Protein AF-A0A5J4PLQ2-F1 (afdb_monomer_lite)

Foldseek 3Di:
DWDKDKDKDADQWDDDPPDTAHQWIWIWIDTRQKIKIWIAGPGPQWGKIKIWIDGNVPNFFFIKIKIWTPFHFCVVVVNDVDGFPGGWTKIWIWHGGQQKTWIWMDFFQKTKIKMFRHTPVLQVVLVVVLVVVVVVCVVVVFDQLLVSLVSWTFMKIKIKGACGGPVNRRLVVQQWHFGIWIWIWGHHSVFHTWIKIKTAQITHNPDTFGIWMWIWGTDRFKIKIKTWTADPPPRPPFGKIWMWIWIDGRFKIKIWIWIAGHVRQTAWTKIWIWGQDPVRKIKIAIDDQFTHHRSDTDGDDPPRIDIDD

Sequence (309 aa):
PNAWALLHASITDLRYGQFRFSRIDLYGDLKNTVLTARLTSDNPLLRMTSDATYHLADPYDNVRVNVDMKQMELYKMGIVSHPLKSPVVFTLEAEALRDSVKVSMVAGDVNFRFRARNTIEQLIGKSAEMVNVLRNQIKDKKLDHKEIRRFLPSAGLVVRAGTNNPFNQFLESNNISYKRLTVGFVATPSLGINGRLSIEALKIDTLRLDTLFLVIRQDTACLSIRGGITNNKYNPHLVFKSSITGEIRSNDAELMLDYENEKGEKGVLLGVNVRPSMRNGVRLTFIPEEPVVAFRKFHFNEHNRVSIR

Organism: NCBI:txid433724

pLDDT: mean 93.1, std 6.73, range [51.16, 98.69]

Secondary structure (DSSP, 8-state):
---EEEEEEEES-EEETTEEE-SEEEEEEEETTEEEEEEEEE-SSEEEEEEEEEETTSTTSEEEEEEEEEEE-TTTTTSSSS--SS-EEEEEEEEEETTEEEEEEEETTEEEEEEESS-HHHHHHHHHHHHHHHHHHHHTT---HHHHHHT--SEEEEEEE-SSSHHHHHHHTTTEE-SEEEEEEEEETTTEEEEEEEEEEEEETTEEEEEEEEEEEE-SSEEEEEEEEEE-TT-SS--EEEEEEEEEESS-EEEEEEEE-TT--EEEEEEEEEEE-TTS-EEEEEEEEEEEETTEE----TT-EEEE-

Structure (mmCIF, N/CA/C/O backbone):
data_AF-A0A5J4PLQ2-F1
#
_entry.id   AF-A0A5J4PLQ2-F1
#
loop_
_atom_site.group_PDB
_atom_site.id
_atom_site.type_symbol
_atom_site.label_atom_id
_atom_site.label_alt_id
_atom_site.label_comp_id
_atom_site.label_asym_id
_atom_site.label_entity_id
_atom_site.label_seq_id
_atom_site.pdbx_PDB_ins_code
_atom_site.Cartn_x
_atom_site.Cartn_y
_atom_site.Cartn_z
_atom_site.occupancy
_atom_site.B_iso_or_equiv
_atom_site.auth_seq_id
_atom_site.auth_comp_id
_atom_site.auth_asym_id
_atom_site.auth_atom_id
_atom_site.pdbx_PDB_model_num
ATOM 1 N N . PRO A 1 1 ? 12.060 12.013 -45.411 1.00 51.16 1 PRO A N 1
ATOM 2 C CA . PRO A 1 1 ? 13.357 11.559 -44.852 1.00 51.16 1 PRO A CA 1
ATOM 3 C C . PRO A 1 1 ? 13.145 10.353 -43.926 1.00 51.16 1 PRO A C 1
ATOM 5 O O . PRO A 1 1 ? 12.487 10.492 -42.901 1.00 51.16 1 PRO A O 1
ATOM 8 N N . ASN A 1 2 ? 13.640 9.175 -44.313 1.00 65.19 2 ASN A N 1
ATOM 9 C CA . ASN A 1 2 ? 13.585 7.976 -43.473 1.00 65.19 2 ASN A CA 1
ATOM 10 C C . ASN A 1 2 ? 14.733 8.064 -42.463 1.00 65.19 2 ASN A C 1
ATOM 12 O O . ASN A 1 2 ? 15.871 7.744 -42.802 1.00 65.19 2 ASN A O 1
ATOM 16 N N . ALA A 1 3 ? 14.459 8.577 -41.263 1.00 71.25 3 ALA A N 1
ATOM 17 C CA . ALA A 1 3 ? 15.444 8.586 -40.188 1.00 71.25 3 ALA A CA 1
ATOM 18 C C . ALA A 1 3 ? 15.661 7.148 -39.705 1.00 71.25 3 ALA A C 1
ATOM 20 O O . ALA A 1 3 ? 14.692 6.443 -39.418 1.00 71.25 3 ALA A O 1
ATOM 21 N N . TRP A 1 4 ? 16.915 6.712 -39.648 1.00 85.06 4 TRP A N 1
ATOM 22 C CA . TRP A 1 4 ? 17.282 5.421 -39.087 1.00 85.06 4 TRP A CA 1
ATOM 23 C C . TRP A 1 4 ? 18.543 5.558 -38.233 1.00 85.06 4 TRP A C 1
ATOM 25 O O . TRP A 1 4 ? 19.450 6.309 -38.593 1.00 85.06 4 TRP A O 1
ATOM 35 N N . ALA A 1 5 ? 18.590 4.866 -37.098 1.00 90.56 5 ALA A N 1
ATOM 36 C CA . ALA A 1 5 ? 19.781 4.776 -36.259 1.00 90.56 5 ALA A CA 1
ATOM 37 C C . ALA A 1 5 ? 19.795 3.445 -35.504 1.00 90.56 5 ALA A C 1
ATOM 39 O O . ALA A 1 5 ? 18.762 3.001 -35.013 1.00 90.56 5 ALA A O 1
ATOM 40 N N . LEU A 1 6 ? 20.975 2.837 -35.387 1.00 92.00 6 LEU A N 1
ATOM 41 C CA . LEU A 1 6 ? 21.185 1.584 -34.665 1.00 92.00 6 LEU A CA 1
ATOM 42 C C . LEU A 1 6 ? 22.185 1.807 -33.532 1.00 92.00 6 LEU A C 1
ATOM 44 O O . LEU A 1 6 ? 23.216 2.453 -33.722 1.00 92.00 6 LEU A O 1
ATOM 48 N N . LEU A 1 7 ? 21.888 1.244 -32.368 1.00 92.31 7 LEU A N 1
ATOM 49 C CA . LEU A 1 7 ? 22.753 1.229 -31.198 1.00 92.31 7 LEU A CA 1
ATOM 50 C C . LEU A 1 7 ? 22.967 -0.218 -30.764 1.00 92.31 7 LEU A C 1
ATOM 52 O O . LEU A 1 7 ? 22.012 -0.966 -30.583 1.00 92.31 7 LEU A O 1
ATOM 56 N N . HIS A 1 8 ? 24.221 -0.589 -30.538 1.00 95.00 8 HIS A N 1
ATOM 57 C CA . HIS A 1 8 ? 24.569 -1.820 -29.848 1.00 95.00 8 HIS A CA 1
ATOM 58 C C . HIS A 1 8 ? 25.630 -1.494 -28.800 1.00 95.00 8 HIS A C 1
ATOM 60 O O . HIS A 1 8 ? 26.686 -0.953 -29.124 1.00 95.00 8 HIS A O 1
ATOM 66 N N . ALA A 1 9 ? 25.328 -1.792 -27.542 1.00 93.44 9 ALA A N 1
ATOM 67 C CA . ALA A 1 9 ? 26.249 -1.656 -26.427 1.00 93.44 9 ALA A CA 1
ATOM 68 C C . ALA A 1 9 ? 26.249 -2.947 -25.610 1.00 93.44 9 ALA A C 1
ATOM 70 O O . ALA A 1 9 ? 25.190 -3.495 -25.322 1.00 93.44 9 ALA A O 1
ATOM 71 N N . SER A 1 10 ? 27.428 -3.409 -25.206 1.00 93.56 10 SER A N 1
ATOM 72 C CA . SER A 1 10 ? 27.586 -4.641 -24.434 1.00 93.56 10 SER A CA 1
ATOM 73 C C . SER A 1 10 ? 28.522 -4.416 -23.252 1.00 93.56 10 SER A C 1
ATOM 75 O O . SER A 1 10 ? 29.603 -3.847 -23.416 1.00 93.56 10 SER A O 1
ATOM 77 N N . ILE A 1 11 ? 28.153 -4.917 -22.077 1.00 92.19 11 ILE A N 1
ATOM 78 C CA . ILE A 1 11 ? 29.035 -5.015 -20.914 1.00 92.19 11 ILE A CA 1
ATOM 79 C C . ILE A 1 11 ? 29.569 -6.445 -20.856 1.00 92.19 11 ILE A C 1
ATOM 81 O O . ILE A 1 11 ? 28.866 -7.382 -20.466 1.00 92.19 11 ILE A O 1
ATOM 85 N N . THR A 1 12 ? 30.831 -6.614 -21.242 1.00 89.56 12 THR A N 1
ATOM 86 C CA . THR A 1 12 ? 31.510 -7.918 -21.269 1.00 89.56 12 THR A CA 1
ATOM 87 C C . THR A 1 12 ? 32.187 -8.245 -19.939 1.00 89.56 12 THR A C 1
ATOM 89 O O . THR A 1 12 ? 32.067 -9.373 -19.465 1.00 89.56 12 THR A O 1
ATOM 92 N N . ASP A 1 13 ? 32.836 -7.268 -19.300 1.00 90.94 13 ASP A N 1
ATOM 93 C CA . ASP A 1 13 ? 33.384 -7.389 -17.945 1.00 90.94 13 ASP A CA 1
ATOM 94 C C . ASP A 1 13 ? 33.481 -6.014 -17.267 1.00 90.94 13 ASP A C 1
ATOM 96 O O . ASP A 1 13 ? 34.325 -5.189 -17.611 1.00 90.94 13 ASP A O 1
ATOM 100 N N . LEU A 1 14 ? 32.616 -5.765 -16.289 1.00 90.94 14 LEU A N 1
ATOM 101 C CA . LEU A 1 14 ? 32.620 -4.571 -15.452 1.00 90.94 14 LEU A CA 1
ATOM 102 C C . LEU A 1 14 ? 32.702 -4.994 -13.988 1.00 90.94 14 LEU A C 1
ATOM 104 O O . LEU A 1 14 ? 31.837 -5.709 -13.481 1.00 90.94 14 LEU A O 1
ATOM 108 N N . ARG A 1 15 ? 33.730 -4.517 -13.287 1.00 90.56 15 ARG A N 1
ATOM 109 C CA . ARG A 1 15 ? 33.905 -4.750 -11.851 1.00 90.56 15 ARG A CA 1
ATOM 110 C C . ARG A 1 15 ? 33.530 -3.499 -11.076 1.00 90.56 15 ARG A C 1
ATOM 112 O O . ARG A 1 15 ? 34.048 -2.423 -11.357 1.00 90.56 15 ARG A O 1
ATOM 119 N N . TYR A 1 16 ? 32.659 -3.652 -10.086 1.00 85.44 16 TYR A N 1
ATOM 120 C CA . TYR A 1 16 ? 32.275 -2.577 -9.179 1.00 85.44 16 TYR A CA 1
ATOM 121 C C . TYR A 1 16 ? 32.201 -3.116 -7.750 1.00 85.44 16 TYR A C 1
ATOM 123 O O . TYR A 1 16 ? 31.303 -3.886 -7.403 1.00 85.44 16 TYR A O 1
ATOM 131 N N . GLY A 1 17 ? 33.186 -2.748 -6.928 1.00 88.31 17 GLY A N 1
ATOM 132 C CA . GLY A 1 17 ? 33.380 -3.352 -5.612 1.00 88.31 17 GLY A CA 1
ATOM 133 C C . GLY A 1 17 ? 33.547 -4.870 -5.722 1.00 88.31 17 GLY A C 1
ATOM 134 O O . GLY A 1 17 ? 34.404 -5.358 -6.454 1.00 88.31 17 GLY A O 1
ATOM 135 N N . GLN A 1 18 ? 32.694 -5.612 -5.016 1.00 86.50 18 GLN A N 1
ATOM 136 C CA . GLN A 1 18 ? 32.644 -7.080 -5.050 1.00 86.50 18 GLN A CA 1
ATOM 137 C C . GLN A 1 18 ? 31.831 -7.652 -6.224 1.00 86.50 18 GLN A C 1
ATOM 139 O O . GLN A 1 18 ? 31.817 -8.864 -6.435 1.00 86.50 18 GLN A O 1
ATOM 144 N N . PHE A 1 19 ? 31.131 -6.805 -6.982 1.00 89.25 19 PHE A N 1
ATOM 145 C CA . PHE A 1 19 ? 30.240 -7.245 -8.048 1.00 89.25 19 PHE A CA 1
ATOM 146 C C . PHE A 1 19 ? 30.954 -7.296 -9.392 1.00 89.25 19 PHE A C 1
ATOM 148 O O . PHE A 1 19 ? 31.750 -6.420 -9.739 1.00 89.25 19 PHE A O 1
ATOM 155 N N . ARG A 1 20 ? 30.613 -8.322 -10.173 1.00 89.00 20 ARG A N 1
ATOM 156 C CA . ARG A 1 20 ? 31.061 -8.490 -11.552 1.00 89.00 20 ARG A CA 1
ATOM 157 C C . ARG A 1 20 ? 2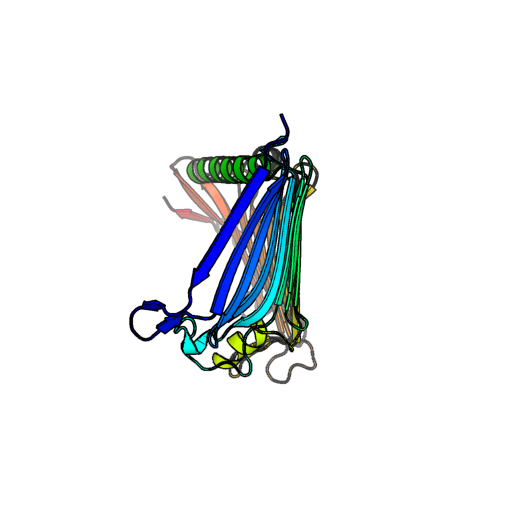9.848 -8.539 -12.473 1.00 89.00 20 ARG A C 1
ATOM 159 O O . ARG A 1 20 ? 29.070 -9.495 -12.450 1.00 89.00 20 ARG A O 1
ATOM 166 N N . PHE A 1 21 ? 29.704 -7.503 -13.283 1.00 89.62 21 PHE A N 1
ATOM 167 C CA . PHE A 1 21 ? 28.676 -7.385 -14.302 1.00 89.62 21 PHE A CA 1
ATOM 168 C C . PHE A 1 21 ? 29.257 -7.797 -15.650 1.00 89.62 21 PHE A C 1
ATOM 170 O O . PHE A 1 21 ? 30.337 -7.371 -16.043 1.00 89.62 21 PHE A O 1
ATOM 177 N N . SER A 1 22 ? 28.552 -8.675 -16.340 1.00 92.81 22 SER A N 1
ATOM 178 C CA . SER A 1 22 ? 28.963 -9.251 -17.617 1.00 92.81 22 SER A CA 1
ATOM 179 C C . SER A 1 22 ? 27.748 -9.852 -18.303 1.00 92.81 22 SER A C 1
ATOM 181 O O . SER A 1 22 ? 26.776 -10.196 -17.618 1.00 92.81 22 SER A O 1
ATOM 183 N N . ARG A 1 23 ? 27.836 -10.022 -19.628 1.00 94.25 23 ARG A N 1
ATOM 184 C CA . ARG A 1 23 ? 26.767 -10.578 -20.477 1.00 94.25 23 ARG A CA 1
ATOM 185 C C . ARG A 1 23 ? 25.487 -9.749 -20.391 1.00 94.25 23 ARG A C 1
ATOM 187 O O . ARG A 1 23 ? 24.407 -10.285 -20.149 1.00 94.25 23 ARG A O 1
ATOM 194 N N . ILE A 1 24 ? 25.653 -8.433 -20.494 1.00 95.81 24 ILE A N 1
ATOM 195 C CA . ILE A 1 24 ? 24.552 -7.477 -20.558 1.00 95.81 24 ILE A CA 1
ATOM 196 C C . ILE A 1 24 ? 24.650 -6.781 -21.904 1.00 95.81 24 ILE A C 1
ATOM 198 O O . ILE A 1 24 ? 25.650 -6.118 -22.164 1.00 95.81 24 ILE A O 1
ATOM 202 N N . ASP A 1 25 ? 23.619 -6.905 -22.723 1.00 96.88 25 ASP A N 1
ATOM 203 C CA . ASP A 1 25 ? 23.581 -6.365 -24.075 1.00 96.88 25 ASP A CA 1
ATOM 204 C C . ASP A 1 25 ? 22.362 -5.462 -24.231 1.00 96.88 25 ASP A C 1
ATOM 206 O O . ASP A 1 25 ? 21.245 -5.818 -23.853 1.00 96.88 25 ASP A O 1
ATOM 210 N N . LEU A 1 26 ? 22.588 -4.279 -24.786 1.00 96.25 26 LEU A N 1
ATOM 211 C CA . LEU A 1 26 ? 21.578 -3.298 -25.135 1.00 96.25 26 LEU A CA 1
ATOM 212 C C . LEU A 1 26 ? 21.596 -3.106 -26.647 1.00 96.25 26 LEU A C 1
ATOM 214 O O . LEU A 1 26 ? 22.586 -2.644 -27.216 1.00 96.25 26 LEU A O 1
ATOM 218 N N . TYR A 1 27 ? 20.469 -3.400 -27.275 1.00 97.00 27 TYR A N 1
ATOM 219 C CA . TYR A 1 27 ? 20.209 -3.128 -28.678 1.00 97.00 27 TYR A CA 1
ATOM 220 C C . TYR A 1 27 ? 19.153 -2.036 -28.778 1.00 97.00 27 TYR A C 1
ATOM 222 O O . TYR A 1 27 ? 18.114 -2.127 -28.134 1.00 97.00 27 TYR A O 1
ATOM 230 N N . GLY A 1 28 ? 19.405 -1.010 -29.580 1.00 96.00 28 GLY A N 1
ATOM 231 C CA . GLY A 1 28 ? 18.452 0.045 -29.892 1.00 96.00 28 GLY A CA 1
ATOM 232 C C . GLY A 1 28 ? 18.297 0.197 -31.398 1.00 96.00 28 GLY A C 1
ATOM 233 O O . GLY A 1 28 ? 19.288 0.174 -32.123 1.00 96.00 28 GLY A O 1
ATOM 234 N N . ASP A 1 29 ? 17.067 0.369 -31.862 1.00 95.12 29 ASP A N 1
ATOM 235 C CA . ASP A 1 29 ? 16.753 0.664 -33.261 1.00 95.12 29 ASP A CA 1
ATOM 236 C C . ASP A 1 29 ? 15.737 1.802 -33.317 1.00 95.12 29 ASP A C 1
ATOM 238 O O . ASP A 1 29 ? 14.649 1.715 -32.744 1.00 95.12 29 ASP A O 1
ATOM 242 N N . LEU A 1 30 ? 16.111 2.882 -33.993 1.00 93.00 30 LEU A N 1
ATOM 243 C CA . LEU A 1 30 ? 15.229 3.978 -34.347 1.00 93.00 30 LEU A CA 1
ATOM 244 C C . LEU A 1 30 ? 14.906 3.851 -35.828 1.00 93.00 30 LEU A C 1
ATOM 246 O O . LEU A 1 30 ? 15.787 4.041 -36.660 1.00 93.00 30 LEU A O 1
ATOM 250 N N . LYS A 1 31 ? 13.634 3.627 -36.159 1.00 91.94 31 LYS A N 1
ATOM 251 C CA . LYS A 1 31 ? 13.138 3.632 -37.536 1.00 91.94 31 LYS A CA 1
ATOM 252 C C . LYS A 1 31 ? 11.985 4.615 -37.669 1.00 91.94 31 LYS A C 1
ATOM 254 O O . LYS A 1 31 ? 10.932 4.459 -37.048 1.00 91.94 31 LYS A O 1
ATOM 259 N N . ASN A 1 32 ? 12.168 5.618 -38.522 1.00 89.25 32 ASN A N 1
ATOM 260 C CA . ASN A 1 32 ? 11.280 6.768 -38.662 1.00 89.25 32 ASN A CA 1
ATOM 261 C C . ASN A 1 32 ? 11.090 7.489 -37.318 1.00 89.25 32 ASN A C 1
ATOM 263 O O . ASN A 1 32 ? 11.965 8.227 -36.882 1.00 89.25 32 ASN A O 1
ATOM 267 N N . THR A 1 33 ? 9.949 7.276 -36.668 1.00 89.38 33 THR A N 1
ATOM 268 C CA . THR A 1 33 ? 9.573 7.905 -35.398 1.00 89.38 33 THR A CA 1
ATOM 269 C C . THR A 1 33 ? 9.412 6.886 -34.277 1.00 89.38 33 THR A C 1
ATOM 271 O O . THR A 1 33 ? 8.938 7.241 -33.204 1.00 89.38 33 THR A O 1
ATOM 274 N N . VAL A 1 34 ? 9.783 5.624 -34.503 1.00 91.62 34 VAL A N 1
ATOM 275 C CA . VAL A 1 34 ? 9.665 4.552 -33.512 1.00 91.62 34 VAL A CA 1
ATOM 276 C C . VAL A 1 34 ? 11.053 4.163 -33.036 1.00 91.62 34 VAL A C 1
ATOM 278 O O . VAL A 1 34 ? 11.862 3.673 -33.819 1.00 91.62 34 VAL A O 1
ATOM 281 N N . LEU A 1 35 ? 11.305 4.383 -31.750 1.00 93.19 35 LEU A N 1
ATOM 282 C CA . LEU A 1 35 ? 12.471 3.889 -31.037 1.00 93.19 35 LEU A CA 1
ATOM 283 C C . LEU A 1 35 ? 12.104 2.571 -30.355 1.00 93.19 35 LEU A C 1
ATOM 285 O O . LEU A 1 35 ? 11.159 2.511 -29.570 1.00 93.19 35 LEU A O 1
ATOM 289 N N . THR A 1 36 ? 12.873 1.528 -30.623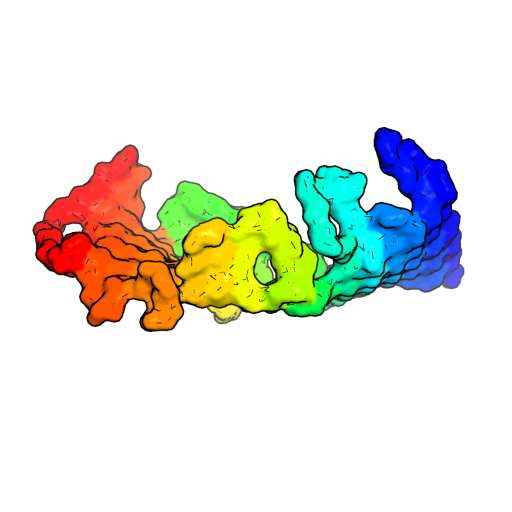 1.00 95.50 36 THR A N 1
ATOM 290 C CA . THR A 1 36 ? 12.817 0.254 -29.909 1.00 95.50 36 THR A CA 1
ATOM 291 C C . THR A 1 36 ? 14.127 0.034 -29.172 1.00 95.50 36 THR A C 1
ATOM 293 O O . THR A 1 36 ? 15.190 0.421 -29.655 1.00 95.50 36 THR A O 1
ATOM 296 N N . ALA A 1 37 ? 14.054 -0.559 -27.986 1.00 96.94 37 ALA A N 1
ATOM 297 C CA . ALA A 1 37 ? 15.223 -0.940 -27.213 1.00 96.94 37 ALA A CA 1
ATOM 298 C C . ALA A 1 37 ? 15.007 -2.319 -26.592 1.00 96.94 37 ALA A C 1
ATOM 300 O O . ALA A 1 37 ? 13.955 -2.583 -26.015 1.00 96.94 37 ALA A O 1
ATOM 301 N N . ARG A 1 38 ? 16.013 -3.182 -26.686 1.00 97.81 38 ARG A N 1
ATOM 302 C CA . ARG A 1 38 ? 16.058 -4.496 -26.055 1.00 97.81 38 ARG A CA 1
ATOM 303 C C . ARG A 1 38 ? 17.285 -4.576 -25.163 1.00 97.81 38 ARG A C 1
ATOM 305 O O . ARG A 1 38 ? 18.405 -4.425 -25.637 1.00 97.81 38 ARG A O 1
ATOM 312 N N . LEU A 1 39 ? 17.063 -4.850 -23.885 1.00 97.62 39 LEU A N 1
ATOM 313 C CA . LEU A 1 39 ? 18.098 -5.121 -22.898 1.00 97.62 39 LEU A CA 1
ATOM 314 C C . LEU A 1 39 ? 18.041 -6.600 -22.516 1.00 97.62 39 LEU A C 1
ATOM 316 O O . LEU A 1 39 ? 17.024 -7.069 -22.005 1.00 97.62 39 LEU A O 1
ATOM 320 N N . THR A 1 40 ? 19.128 -7.330 -22.719 1.00 97.81 40 THR A N 1
ATOM 321 C CA . THR A 1 40 ? 19.270 -8.721 -22.280 1.00 97.81 40 THR A CA 1
ATOM 322 C C . THR A 1 40 ? 20.395 -8.825 -21.271 1.00 97.81 40 THR A C 1
ATOM 324 O O . THR A 1 40 ? 21.472 -8.283 -21.483 1.00 97.81 40 THR A O 1
ATOM 327 N N . SER A 1 41 ? 20.154 -9.530 -20.173 1.00 97.44 41 SER A N 1
ATOM 328 C CA . SER A 1 41 ? 21.176 -9.843 -19.182 1.00 97.44 41 SER A CA 1
ATOM 329 C C . SER A 1 41 ? 21.181 -11.343 -18.932 1.00 97.44 41 SER A C 1
ATOM 331 O O . SER A 1 41 ? 20.166 -11.901 -18.518 1.00 97.44 41 SER A O 1
ATOM 333 N N . ASP A 1 42 ? 22.327 -11.986 -19.135 1.00 95.81 42 ASP A N 1
ATOM 334 C CA . ASP A 1 42 ? 22.634 -13.324 -18.616 1.00 95.81 42 ASP A CA 1
ATOM 335 C C . ASP A 1 42 ? 23.650 -13.223 -17.468 1.00 95.81 42 ASP A C 1
ATOM 337 O O . ASP A 1 42 ? 24.543 -14.051 -17.295 1.00 95.81 42 ASP A O 1
ATOM 341 N N . ASN A 1 43 ? 23.574 -12.171 -16.657 1.00 94.50 43 ASN A N 1
ATOM 342 C CA . ASN A 1 43 ? 24.433 -12.052 -15.490 1.00 94.50 43 ASN A CA 1
ATOM 343 C C . ASN A 1 43 ? 23.990 -13.023 -14.366 1.00 94.50 43 ASN A C 1
ATOM 345 O O . ASN A 1 43 ? 22.791 -13.161 -14.125 1.00 94.50 43 ASN A O 1
ATOM 349 N N . PRO A 1 44 ? 24.915 -13.669 -13.621 1.00 92.00 44 PRO A N 1
ATOM 350 C CA . PRO A 1 44 ? 24.550 -14.567 -12.518 1.00 92.00 44 PRO A CA 1
ATOM 351 C C . PRO A 1 44 ? 23.757 -13.910 -11.381 1.00 92.00 44 PRO A C 1
ATOM 353 O O . PRO A 1 44 ? 23.058 -14.610 -10.653 1.00 92.00 44 PRO A O 1
ATOM 356 N N . LEU A 1 45 ? 23.869 -12.594 -11.190 1.00 93.69 45 LEU A N 1
ATOM 357 C CA . LEU A 1 45 ? 23.073 -11.872 -10.197 1.00 93.69 45 LEU A CA 1
ATOM 358 C C . LEU A 1 45 ? 21.681 -11.544 -10.745 1.00 93.69 45 LEU A C 1
ATOM 360 O O . LEU A 1 45 ? 20.697 -11.611 -10.012 1.00 93.69 45 LEU A O 1
ATOM 364 N N . LEU A 1 46 ? 21.601 -11.198 -12.030 1.00 94.88 46 LEU A N 1
ATOM 365 C CA . LEU A 1 46 ? 20.405 -10.656 -12.658 1.00 94.88 46 LEU A CA 1
ATOM 366 C C . LEU A 1 46 ? 20.260 -11.210 -14.080 1.00 94.88 46 LEU A C 1
ATOM 368 O O . LEU A 1 46 ? 20.930 -10.737 -14.996 1.00 94.88 46 LEU A O 1
ATOM 372 N N . ARG A 1 47 ? 19.367 -12.184 -14.278 1.00 97.94 47 ARG A N 1
ATOM 373 C CA . ARG A 1 47 ? 19.010 -12.711 -15.601 1.00 97.94 47 ARG A CA 1
ATOM 374 C C . ARG A 1 47 ? 17.652 -12.179 -16.028 1.00 97.94 47 ARG A C 1
ATOM 376 O O . ARG A 1 47 ? 16.645 -12.485 -15.387 1.00 97.94 47 ARG A O 1
ATOM 383 N N . MET A 1 48 ? 17.614 -11.429 -17.124 1.00 98.19 48 MET A N 1
ATOM 384 C CA . MET A 1 48 ? 16.377 -10.831 -17.619 1.00 98.19 48 MET A CA 1
ATOM 385 C C . MET A 1 48 ? 16.405 -10.534 -19.113 1.00 98.19 48 MET A C 1
ATOM 387 O O . MET A 1 48 ? 17.469 -10.394 -19.716 1.00 98.19 48 MET A O 1
ATOM 391 N N . THR A 1 49 ? 15.219 -10.315 -19.665 1.00 98.38 49 THR A N 1
ATOM 392 C CA . THR A 1 49 ? 15.031 -9.619 -20.937 1.00 98.38 49 THR A CA 1
ATOM 393 C C . THR A 1 49 ? 14.045 -8.479 -20.734 1.00 98.38 49 THR A C 1
ATOM 395 O O . THR A 1 49 ? 13.025 -8.657 -20.073 1.00 98.38 49 THR A O 1
ATOM 398 N N . SER A 1 50 ? 14.337 -7.309 -21.286 1.00 98.06 50 SER A N 1
ATOM 399 C CA . SER A 1 50 ? 13.417 -6.178 -21.315 1.00 98.06 50 SER A CA 1
ATOM 400 C C . SER A 1 50 ? 13.325 -5.632 -22.723 1.00 98.06 50 SER A C 1
ATOM 402 O O . SER A 1 50 ? 14.345 -5.397 -23.361 1.00 98.06 50 SER A O 1
ATOM 404 N N . ASP A 1 51 ? 12.105 -5.366 -23.160 1.00 98.00 51 ASP A N 1
ATOM 405 C CA . ASP A 1 51 ? 11.785 -4.750 -24.438 1.00 98.00 51 ASP A CA 1
ATOM 406 C C . ASP A 1 51 ? 11.034 -3.446 -24.177 1.00 98.00 51 ASP A C 1
ATOM 408 O O . ASP A 1 51 ? 10.089 -3.415 -23.389 1.00 98.00 51 ASP A O 1
ATOM 412 N N . ALA A 1 52 ? 11.446 -2.368 -24.833 1.00 96.62 52 ALA A N 1
ATOM 413 C CA . ALA A 1 52 ? 10.804 -1.068 -24.760 1.00 96.62 52 ALA A CA 1
ATOM 414 C C . ALA A 1 52 ? 10.523 -0.529 -26.166 1.00 96.62 52 ALA A C 1
ATOM 416 O O . ALA A 1 52 ? 11.308 -0.713 -27.095 1.00 96.62 52 ALA A O 1
ATOM 417 N N . THR A 1 53 ? 9.391 0.144 -26.333 1.00 94.94 53 THR A N 1
ATOM 418 C CA . THR A 1 53 ? 9.019 0.849 -27.563 1.00 94.94 53 THR A CA 1
ATOM 419 C C . THR A 1 53 ? 8.517 2.235 -27.205 1.00 94.94 53 THR A C 1
ATOM 421 O O . THR A 1 53 ? 7.722 2.379 -26.277 1.00 94.94 53 THR A O 1
ATOM 424 N N . TYR A 1 54 ? 8.973 3.240 -27.943 1.00 91.44 54 TYR A N 1
ATOM 425 C CA . TYR A 1 54 ? 8.594 4.633 -27.773 1.00 91.44 54 TYR A CA 1
ATOM 426 C C . TYR A 1 54 ? 8.379 5.302 -29.130 1.00 91.44 54 TYR A C 1
ATOM 428 O O . TYR A 1 54 ? 9.224 5.202 -30.020 1.00 91.44 54 TYR A O 1
ATOM 436 N N . HIS A 1 55 ? 7.254 5.996 -29.297 1.00 88.94 55 HIS A N 1
ATOM 437 C CA . HIS A 1 55 ? 6.959 6.738 -30.522 1.00 88.94 55 HIS A CA 1
ATOM 438 C C . HIS A 1 55 ? 7.278 8.229 -30.345 1.00 88.94 55 HIS A C 1
ATOM 440 O O . HIS A 1 55 ? 6.515 8.972 -29.743 1.00 88.94 55 HIS A O 1
ATOM 446 N N . LEU A 1 56 ? 8.372 8.688 -30.949 1.00 82.88 56 LEU A N 1
ATOM 447 C CA . LEU A 1 56 ? 8.873 10.067 -30.890 1.00 82.88 56 LEU A CA 1
ATOM 448 C C . LEU A 1 56 ? 7.927 11.106 -31.515 1.00 82.88 56 LEU A C 1
ATOM 450 O O . LEU A 1 56 ? 8.020 12.286 -31.195 1.00 82.88 56 LEU A O 1
ATOM 454 N N . ALA A 1 57 ? 7.042 10.685 -32.427 1.00 79.38 57 ALA A N 1
ATOM 455 C CA . ALA A 1 57 ? 6.054 11.574 -33.049 1.00 79.38 57 ALA A CA 1
ATOM 456 C C . ALA A 1 57 ? 4.924 11.984 -32.093 1.00 79.38 57 ALA A C 1
ATOM 458 O O . ALA A 1 57 ? 4.247 12.976 -32.353 1.00 79.38 57 ALA A O 1
ATOM 459 N N . ASP A 1 58 ? 4.722 11.222 -31.018 1.00 72.94 58 ASP A N 1
ATOM 460 C CA . ASP A 1 58 ? 3.764 11.524 -29.960 1.00 72.94 58 ASP A CA 1
ATOM 461 C C . ASP A 1 58 ? 4.520 11.511 -28.622 1.00 72.94 58 ASP A C 1
ATOM 463 O O . ASP A 1 58 ? 4.515 10.504 -27.907 1.00 72.94 58 ASP A O 1
ATOM 467 N N . PRO A 1 59 ? 5.270 12.590 -28.322 1.00 62.25 59 PRO A N 1
ATOM 468 C CA . PRO A 1 59 ? 6.307 12.582 -27.294 1.00 62.25 59 PRO A CA 1
ATOM 469 C C . PRO A 1 59 ? 5.782 12.322 -25.880 1.00 62.25 59 PRO A C 1
ATOM 471 O O . PRO A 1 59 ? 6.581 12.029 -24.990 1.00 62.25 59 PRO A O 1
ATOM 474 N N . TYR A 1 60 ? 4.468 12.384 -25.666 1.00 61.72 60 TYR A N 1
ATOM 475 C CA . TYR A 1 60 ? 3.892 12.255 -24.338 1.00 61.72 60 TYR A CA 1
ATOM 476 C C . TYR A 1 60 ? 3.315 10.873 -24.050 1.00 61.72 60 TYR A C 1
ATOM 478 O O . TYR A 1 60 ? 3.374 10.477 -22.890 1.00 61.72 60 TYR A O 1
ATOM 486 N N . ASP A 1 61 ? 2.842 10.090 -25.034 1.00 66.94 61 ASP A N 1
ATOM 487 C CA . ASP A 1 61 ? 2.058 8.898 -24.683 1.00 66.94 61 ASP A CA 1
ATOM 488 C C . ASP A 1 61 ? 1.910 7.789 -25.747 1.00 66.94 61 ASP A C 1
ATOM 490 O O . ASP A 1 61 ? 0.809 7.447 -26.198 1.00 66.94 61 ASP A O 1
ATOM 494 N N . ASN A 1 62 ? 3.014 7.130 -26.082 1.00 86.25 62 ASN A N 1
ATOM 495 C CA . ASN A 1 62 ? 2.955 5.793 -26.674 1.00 86.25 62 ASN A CA 1
ATOM 496 C C . ASN A 1 62 ? 4.215 5.006 -26.301 1.00 86.25 62 ASN A C 1
ATOM 498 O O . ASN A 1 62 ? 5.114 4.782 -27.117 1.00 86.25 62 ASN A O 1
ATOM 502 N N . VAL A 1 63 ? 4.303 4.678 -25.013 1.00 92.19 63 VAL A N 1
ATOM 503 C CA . VAL A 1 63 ? 5.393 3.895 -24.428 1.00 92.19 63 VAL A CA 1
ATOM 504 C C . VAL A 1 63 ? 4.867 2.512 -24.086 1.00 92.19 63 VAL A C 1
ATOM 506 O O . VAL A 1 63 ? 3.826 2.373 -23.441 1.00 92.19 63 VAL A O 1
ATOM 509 N N . ARG A 1 64 ? 5.624 1.482 -24.452 1.00 95.81 64 ARG A N 1
ATOM 510 C CA . ARG A 1 64 ? 5.423 0.115 -23.966 1.00 95.81 64 ARG A CA 1
ATOM 511 C C . ARG A 1 64 ? 6.726 -0.423 -23.422 1.00 95.81 64 ARG A C 1
ATOM 513 O O . ARG A 1 64 ? 7.758 -0.257 -24.060 1.00 95.81 64 ARG A O 1
ATOM 520 N N . VAL A 1 65 ? 6.664 -1.074 -22.270 1.00 97.56 65 VAL A N 1
ATOM 521 C CA . VAL A 1 65 ? 7.798 -1.744 -21.637 1.00 97.56 65 VAL A CA 1
ATOM 522 C C . VAL A 1 65 ? 7.343 -3.116 -21.170 1.00 97.56 65 VAL A C 1
ATOM 524 O O . VAL A 1 65 ? 6.364 -3.223 -20.439 1.00 97.56 65 VAL A O 1
ATOM 527 N N . ASN A 1 66 ? 8.070 -4.152 -21.564 1.00 98.50 66 ASN A N 1
ATOM 528 C CA . ASN A 1 66 ? 7.886 -5.512 -21.081 1.00 98.50 66 ASN A CA 1
ATOM 529 C C . ASN A 1 66 ? 9.193 -5.982 -20.460 1.00 98.50 66 ASN A C 1
ATOM 531 O O . ASN A 1 66 ? 10.250 -5.824 -21.064 1.00 98.50 66 ASN A O 1
ATOM 535 N N . VAL A 1 67 ? 9.124 -6.569 -19.273 1.00 98.69 67 VAL A N 1
ATOM 536 C CA . VAL A 1 67 ? 10.268 -7.129 -18.557 1.00 98.69 67 VAL A CA 1
ATOM 537 C C . VAL A 1 67 ? 9.937 -8.560 -18.178 1.00 98.69 67 VAL A C 1
ATOM 539 O O . VAL A 1 67 ? 8.904 -8.827 -17.568 1.00 98.69 67 VAL A O 1
ATOM 542 N N . ASP A 1 68 ? 10.842 -9.470 -18.498 1.00 98.56 68 ASP A N 1
ATOM 543 C CA . ASP A 1 68 ? 10.825 -10.857 -18.060 1.00 98.56 68 ASP A CA 1
ATOM 544 C C . ASP A 1 68 ? 12.074 -11.102 -17.210 1.00 98.56 68 ASP A C 1
ATOM 546 O O . ASP A 1 68 ? 13.194 -11.230 -17.713 1.00 98.56 68 ASP A O 1
ATOM 550 N N . MET A 1 69 ? 11.883 -11.090 -15.894 1.00 98.25 69 MET A N 1
ATOM 551 C CA . MET A 1 69 ? 12.923 -11.340 -14.910 1.00 98.25 69 MET A CA 1
ATOM 552 C C . MET A 1 69 ? 12.960 -12.831 -14.602 1.00 98.25 69 MET A C 1
ATOM 554 O O . MET A 1 69 ? 12.079 -13.348 -13.916 1.00 98.25 69 MET A O 1
ATOM 558 N N . LYS A 1 70 ? 14.003 -13.519 -15.069 1.00 97.81 70 LYS A N 1
ATOM 559 C CA . LYS A 1 70 ? 14.207 -14.954 -14.827 1.00 97.81 70 LYS A CA 1
ATOM 560 C C . LYS A 1 70 ? 14.969 -15.245 -13.546 1.00 97.81 70 LYS A C 1
ATOM 562 O O . LYS A 1 70 ? 14.851 -16.347 -13.020 1.00 97.81 70 LYS A O 1
ATOM 567 N N . GLN A 1 71 ? 15.777 -14.299 -13.077 1.00 97.19 71 GLN A N 1
ATOM 568 C CA . GLN A 1 71 ? 16.558 -14.457 -11.859 1.00 97.19 71 GLN A CA 1
ATOM 569 C C . GLN A 1 71 ? 16.998 -13.098 -11.334 1.00 97.19 71 GLN A C 1
ATOM 571 O O . GLN A 1 71 ? 17.674 -12.360 -12.043 1.00 97.19 71 GLN A O 1
ATOM 576 N N . MET A 1 72 ? 16.704 -12.812 -10.072 1.00 96.38 72 MET A N 1
ATOM 577 C CA . MET A 1 72 ? 17.275 -11.682 -9.350 1.00 96.38 72 MET A CA 1
ATOM 578 C C . MET A 1 72 ? 17.691 -12.122 -7.945 1.00 96.38 72 MET A C 1
ATOM 580 O O . MET A 1 72 ? 16.868 -12.490 -7.106 1.00 96.38 72 MET A O 1
ATOM 584 N N . GLU A 1 73 ? 18.998 -12.104 -7.706 1.00 95.00 73 GLU A N 1
ATOM 585 C CA . GLU A 1 73 ? 19.651 -12.614 -6.500 1.00 95.00 73 GLU A CA 1
ATOM 586 C C . GLU A 1 73 ? 19.803 -11.516 -5.439 1.00 95.00 73 GLU A C 1
ATOM 588 O O . GLU A 1 73 ? 20.906 -11.038 -5.168 1.00 95.00 73 GLU A O 1
ATOM 593 N N . LEU A 1 74 ? 18.685 -11.104 -4.831 1.00 93.62 74 LEU A N 1
ATOM 594 C CA . LEU A 1 74 ? 18.645 -9.962 -3.904 1.00 93.62 74 LEU A CA 1
ATOM 595 C C . LEU A 1 74 ? 19.655 -10.066 -2.750 1.00 93.62 74 LEU A C 1
ATOM 597 O O . LEU A 1 74 ? 20.259 -9.063 -2.376 1.00 93.62 74 LEU A O 1
ATOM 601 N N . TYR A 1 75 ? 19.862 -11.267 -2.200 1.00 92.88 75 TYR A N 1
ATOM 602 C CA . TYR A 1 75 ? 20.824 -11.481 -1.114 1.00 92.88 75 TYR A CA 1
ATOM 603 C C . TYR A 1 75 ? 22.268 -11.309 -1.594 1.00 92.88 75 TYR A C 1
ATOM 605 O O . TYR A 1 75 ? 23.043 -10.581 -0.980 1.00 92.88 75 TYR A O 1
ATOM 613 N N . LYS A 1 76 ? 22.625 -11.908 -2.740 1.00 93.06 76 LYS A N 1
ATOM 614 C CA . LYS A 1 76 ? 23.974 -11.775 -3.315 1.00 93.06 76 LYS A CA 1
ATOM 615 C C . LYS A 1 76 ? 24.279 -10.338 -3.724 1.00 93.06 76 LYS A C 1
ATOM 617 O O . LYS A 1 76 ? 25.436 -9.952 -3.692 1.00 93.06 76 LYS A O 1
ATOM 622 N N . MET A 1 77 ? 23.260 -9.558 -4.088 1.00 92.25 77 MET A N 1
ATOM 623 C CA . MET A 1 77 ? 23.373 -8.121 -4.359 1.00 92.25 77 MET A CA 1
ATOM 624 C C . MET A 1 77 ? 23.463 -7.257 -3.089 1.00 92.25 77 MET A C 1
ATOM 626 O O . MET A 1 77 ? 23.674 -6.053 -3.199 1.00 92.25 77 MET A O 1
ATOM 630 N N . GLY A 1 78 ? 23.279 -7.830 -1.895 1.00 91.06 78 GLY A N 1
ATOM 631 C CA . GLY A 1 78 ? 23.254 -7.088 -0.631 1.00 91.06 78 GLY A CA 1
ATOM 632 C C . GLY A 1 78 ? 21.996 -6.236 -0.417 1.00 91.06 78 GLY A C 1
ATOM 633 O O . GLY A 1 78 ? 22.017 -5.330 0.409 1.00 91.06 78 GLY A O 1
ATOM 634 N N . ILE A 1 79 ? 20.908 -6.497 -1.153 1.00 90.56 79 ILE A N 1
ATOM 635 C CA . ILE A 1 79 ? 19.631 -5.766 -1.027 1.00 90.56 79 ILE A CA 1
ATOM 636 C C . ILE A 1 79 ? 18.844 -6.275 0.188 1.00 90.56 79 ILE A C 1
ATOM 638 O O . ILE A 1 79 ? 18.192 -5.499 0.882 1.00 90.56 79 ILE A O 1
ATOM 642 N N . VAL A 1 80 ? 18.910 -7.581 0.461 1.00 90.88 80 VAL A N 1
ATOM 643 C CA . VAL A 1 80 ? 18.276 -8.201 1.633 1.00 90.88 80 VAL A CA 1
ATOM 644 C C . VAL A 1 80 ? 19.330 -8.824 2.539 1.00 90.88 80 VAL A C 1
ATOM 646 O O . VAL A 1 80 ? 20.322 -9.367 2.060 1.00 90.88 80 VAL A O 1
ATOM 649 N N . SER A 1 81 ? 19.098 -8.769 3.849 1.00 88.81 81 SER A N 1
ATOM 650 C CA . SER A 1 81 ? 20.060 -9.237 4.857 1.00 88.81 81 SER A CA 1
ATOM 651 C C . SER A 1 81 ? 20.112 -10.758 5.014 1.00 88.81 81 SER A C 1
ATOM 653 O O . SER A 1 81 ? 21.085 -11.280 5.550 1.00 88.81 81 SER A O 1
ATOM 655 N N . HIS A 1 82 ? 19.081 -11.475 4.557 1.00 89.56 82 HIS A N 1
ATOM 656 C CA . HIS A 1 82 ? 18.969 -12.928 4.680 1.00 89.56 82 HIS A CA 1
ATOM 657 C C . HIS A 1 82 ? 18.747 -13.578 3.306 1.00 89.56 82 HIS A C 1
ATOM 659 O O . HIS A 1 82 ? 18.058 -12.990 2.466 1.00 89.56 82 HIS A O 1
ATOM 665 N N . PRO A 1 83 ? 19.293 -14.785 3.061 1.00 90.75 83 PRO A N 1
ATOM 666 C CA . PRO A 1 83 ? 19.022 -15.532 1.838 1.00 90.75 83 PRO A CA 1
ATOM 667 C C . PRO A 1 83 ? 17.526 -15.809 1.653 1.00 90.75 83 PRO A C 1
ATOM 669 O O . PRO A 1 83 ? 16.840 -16.227 2.586 1.00 90.75 83 PRO A O 1
ATOM 672 N N . LEU A 1 84 ? 17.031 -15.620 0.429 1.00 92.00 84 LEU A N 1
ATOM 673 C CA . LEU A 1 84 ? 15.683 -16.037 0.037 1.00 92.00 84 LEU A CA 1
ATOM 674 C C . LEU A 1 84 ? 15.681 -17.513 -0.378 1.00 92.00 84 LEU A C 1
ATOM 676 O O . LEU A 1 84 ? 16.709 -18.054 -0.786 1.00 92.00 84 LEU A O 1
ATOM 680 N N . LYS A 1 85 ? 14.511 -18.161 -0.311 1.00 92.62 85 LYS A N 1
ATOM 681 C CA . LYS A 1 85 ? 14.346 -19.575 -0.701 1.00 92.62 85 LYS A CA 1
ATOM 682 C C . LYS A 1 85 ? 14.645 -19.810 -2.181 1.00 92.62 85 LYS A C 1
ATOM 684 O O . LYS A 1 85 ? 15.149 -20.867 -2.548 1.00 92.62 85 LYS A O 1
ATOM 689 N N . SER A 1 86 ? 14.323 -18.837 -3.025 1.00 93.94 86 SER A N 1
ATOM 690 C CA . SER A 1 86 ? 14.643 -18.844 -4.447 1.00 93.94 86 SER A CA 1
ATOM 691 C C . SER A 1 86 ? 14.956 -17.427 -4.932 1.00 93.94 86 SER A C 1
ATOM 693 O O . SER A 1 86 ? 14.525 -16.458 -4.301 1.00 93.94 86 SER A O 1
ATOM 695 N N . PRO A 1 87 ? 15.641 -17.275 -6.077 1.00 95.25 87 PRO A N 1
ATOM 696 C CA . PRO A 1 87 ? 15.771 -15.975 -6.720 1.00 95.25 87 PRO A CA 1
ATOM 697 C C . PRO A 1 87 ? 14.409 -15.356 -7.048 1.00 95.25 87 PRO A C 1
ATOM 699 O O . PRO A 1 87 ? 13.411 -16.058 -7.235 1.00 95.25 87 PRO A O 1
ATOM 702 N N . VAL A 1 88 ? 14.377 -14.030 -7.150 1.00 96.75 88 VAL A N 1
ATOM 703 C CA . VAL A 1 88 ? 13.162 -13.295 -7.504 1.00 96.75 88 VAL A CA 1
ATOM 704 C C . VAL A 1 88 ? 12.910 -13.405 -9.007 1.00 96.75 88 VAL A C 1
ATOM 706 O O . VAL A 1 88 ? 13.796 -13.137 -9.819 1.00 96.75 88 VAL A O 1
ATOM 709 N N . VAL A 1 89 ? 11.688 -13.802 -9.360 1.00 97.44 89 VAL A N 1
ATOM 710 C CA . VAL A 1 89 ? 11.209 -13.996 -10.735 1.00 97.44 89 VAL A CA 1
ATOM 711 C C . VAL A 1 89 ? 9.894 -13.248 -10.886 1.00 97.44 89 VAL A C 1
ATOM 713 O O . VAL A 1 89 ? 9.011 -13.382 -10.033 1.00 97.44 89 VAL A O 1
ATOM 716 N N . PHE A 1 90 ? 9.759 -12.466 -11.954 1.00 98.25 90 PHE A N 1
ATOM 717 C CA . PHE A 1 90 ? 8.522 -11.760 -12.269 1.00 98.25 90 PHE A CA 1
ATOM 718 C C . PHE A 1 90 ? 8.440 -11.389 -13.748 1.00 98.25 90 PHE A C 1
ATOM 720 O O . PHE A 1 90 ? 9.456 -11.243 -14.424 1.00 98.25 90 PHE A O 1
ATOM 727 N N . THR A 1 91 ? 7.223 -11.167 -14.225 1.00 98.56 91 THR A N 1
ATOM 728 C CA . THR A 1 91 ? 6.966 -10.441 -15.466 1.00 98.56 91 THR A CA 1
ATOM 729 C C . THR A 1 91 ? 6.344 -9.094 -15.138 1.00 98.56 91 THR A C 1
ATOM 731 O O . THR A 1 91 ? 5.573 -8.977 -14.183 1.00 98.56 91 THR A O 1
ATOM 734 N N . LEU A 1 92 ? 6.702 -8.066 -15.898 1.00 98.62 92 LEU A N 1
ATOM 735 C CA . LEU A 1 92 ? 6.130 -6.730 -15.793 1.00 98.62 92 LEU A CA 1
ATOM 736 C C . LEU A 1 92 ? 5.795 -6.222 -17.187 1.00 98.62 92 LEU A C 1
ATOM 738 O O . LEU A 1 92 ? 6.627 -6.271 -18.083 1.00 98.62 92 LEU A O 1
ATOM 742 N N . GLU A 1 93 ? 4.593 -5.692 -17.341 1.00 98.56 93 GLU A N 1
ATOM 743 C CA . GLU A 1 93 ? 4.136 -5.025 -18.553 1.00 98.56 93 GLU A CA 1
ATOM 744 C C . GLU A 1 93 ? 3.648 -3.634 -18.160 1.00 98.56 93 GLU A C 1
ATOM 746 O O . GLU A 1 93 ? 2.779 -3.490 -17.296 1.00 98.56 93 GLU A O 1
ATOM 751 N N . ALA A 1 94 ? 4.198 -2.603 -18.782 1.00 97.56 94 ALA A N 1
ATOM 752 C CA . ALA A 1 94 ? 3.781 -1.226 -18.602 1.00 97.56 94 ALA A CA 1
ATOM 753 C C . ALA A 1 94 ? 3.449 -0.610 -19.960 1.00 97.56 94 ALA A C 1
ATOM 755 O O . ALA A 1 94 ? 4.199 -0.739 -20.925 1.00 97.56 94 ALA A O 1
ATOM 756 N N . GLU A 1 95 ? 2.317 0.075 -20.026 1.00 95.69 95 GLU A N 1
ATOM 757 C CA . GLU A 1 95 ? 1.852 0.786 -21.208 1.00 95.69 95 GLU A CA 1
ATOM 758 C C . GLU A 1 95 ? 1.403 2.184 -20.789 1.00 95.69 95 GLU A C 1
ATOM 760 O O . GLU A 1 95 ? 0.637 2.342 -19.836 1.00 95.69 95 GLU A O 1
ATOM 765 N N . ALA A 1 96 ? 1.861 3.193 -21.518 1.00 94.00 96 ALA A N 1
ATOM 766 C CA . ALA A 1 96 ? 1.386 4.558 -21.397 1.00 94.00 96 ALA A CA 1
ATOM 767 C C . ALA A 1 96 ? 0.939 5.061 -22.763 1.00 94.00 96 ALA A C 1
ATOM 769 O O . ALA A 1 96 ? 1.744 5.203 -23.683 1.00 94.00 96 ALA A O 1
ATOM 770 N N . LEU A 1 97 ? -0.367 5.278 -22.859 1.00 91.25 97 LEU A N 1
ATOM 771 C CA . LEU A 1 97 ? -1.092 5.810 -23.999 1.00 91.25 97 LEU A CA 1
ATOM 772 C C . LEU A 1 97 ? -1.740 7.137 -23.618 1.00 91.25 97 LEU A C 1
ATOM 774 O O . LEU A 1 97 ? -1.931 7.444 -22.440 1.00 91.25 97 LEU A O 1
ATOM 778 N N . ARG A 1 98 ? -2.134 7.899 -24.639 1.00 88.31 98 ARG A N 1
ATOM 779 C CA . ARG A 1 98 ? -2.658 9.270 -24.519 1.00 88.31 98 ARG A CA 1
ATOM 780 C C . ARG A 1 98 ? -3.854 9.428 -23.580 1.00 88.31 98 ARG A C 1
ATOM 782 O O . ARG A 1 98 ? -4.170 10.524 -23.127 1.00 88.31 98 ARG A O 1
ATOM 789 N N . ASP A 1 99 ? -4.561 8.346 -23.302 1.00 89.81 99 ASP A N 1
ATOM 790 C CA . ASP A 1 99 ? -5.727 8.329 -22.428 1.00 89.81 99 ASP A CA 1
ATOM 791 C C . ASP A 1 99 ? -5.611 7.315 -21.283 1.00 89.81 99 ASP A C 1
ATOM 793 O O . ASP A 1 99 ? -6.540 7.184 -20.477 1.00 89.81 99 ASP A O 1
ATOM 797 N N . SER A 1 100 ? -4.506 6.567 -21.206 1.00 93.44 100 SER A N 1
ATOM 798 C CA . SER A 1 100 ? -4.375 5.503 -20.227 1.00 93.44 100 SER A CA 1
ATOM 799 C C . SER A 1 100 ? -2.945 5.113 -19.889 1.00 93.44 100 SER A C 1
ATOM 801 O O . SER A 1 100 ? -2.123 4.837 -20.751 1.00 93.44 100 SER A O 1
ATOM 803 N N . VAL A 1 101 ? -2.700 4.948 -18.592 1.00 95.94 101 VAL A N 1
ATOM 804 C CA . VAL A 1 101 ? -1.505 4.281 -18.067 1.00 95.94 101 VAL A CA 1
ATOM 805 C C . VAL A 1 101 ? -1.932 2.945 -17.489 1.00 95.94 101 VAL A C 1
ATOM 807 O O . VAL A 1 101 ? -2.904 2.880 -16.733 1.00 95.94 101 VAL A O 1
ATOM 810 N N . LYS A 1 102 ? -1.228 1.871 -17.828 1.00 97.69 102 LYS A N 1
ATOM 811 C CA . LYS A 1 102 ? -1.450 0.526 -17.301 1.00 97.69 102 LYS A CA 1
ATOM 812 C C . LYS A 1 102 ? -0.121 -0.053 -16.860 1.00 97.69 102 LYS A C 1
ATOM 814 O O . LYS A 1 102 ? 0.866 0.050 -17.575 1.00 97.69 102 LYS A O 1
ATOM 819 N N . VAL A 1 103 ? -0.118 -0.699 -15.704 1.00 98.25 103 VAL A N 1
ATOM 820 C CA . VAL A 1 103 ? 1.010 -1.515 -15.253 1.00 98.25 103 VAL A CA 1
ATOM 821 C C . VAL A 1 103 ? 0.448 -2.830 -14.752 1.00 98.25 103 VAL A C 1
ATOM 823 O O . VAL A 1 103 ? -0.491 -2.841 -13.955 1.00 98.25 103 VAL A O 1
ATOM 826 N N . SER A 1 104 ? 1.003 -3.938 -15.213 1.00 98.50 104 SER A N 1
ATOM 827 C CA . SER A 1 104 ? 0.721 -5.262 -14.690 1.00 98.50 104 SER A CA 1
ATOM 828 C C . SER A 1 104 ? 2.025 -5.939 -14.306 1.00 98.50 104 SER A C 1
ATOM 830 O O . SER A 1 104 ? 3.043 -5.760 -14.967 1.00 98.50 104 SER A O 1
ATOM 832 N N . MET A 1 105 ? 2.016 -6.667 -13.197 1.00 98.69 105 MET A N 1
ATOM 833 C CA . MET A 1 105 ? 3.170 -7.438 -12.761 1.00 98.69 105 MET A CA 1
ATOM 834 C C . MET A 1 105 ? 2.697 -8.745 -12.141 1.00 98.69 105 MET A C 1
ATOM 836 O O . MET A 1 105 ? 1.765 -8.753 -11.329 1.00 98.69 105 MET A O 1
ATOM 840 N N . VAL A 1 106 ? 3.347 -9.842 -12.517 1.00 98.50 106 VAL A N 1
ATOM 841 C CA . VAL A 1 106 ? 3.086 -11.179 -11.981 1.00 98.50 106 VAL A CA 1
ATOM 842 C C . VAL A 1 106 ? 4.379 -11.757 -11.431 1.00 98.50 106 VAL A C 1
ATOM 844 O O . VAL A 1 106 ? 5.395 -11.758 -12.114 1.00 98.50 106 VAL A O 1
ATOM 847 N N . ALA A 1 107 ? 4.344 -12.259 -10.199 1.00 97.94 107 ALA A N 1
ATOM 848 C CA . ALA A 1 107 ? 5.494 -12.876 -9.541 1.00 97.94 107 ALA A CA 1
ATOM 849 C C . ALA A 1 107 ? 5.024 -14.084 -8.721 1.00 97.94 107 ALA A C 1
ATOM 851 O O . ALA A 1 107 ? 4.544 -13.931 -7.596 1.00 97.94 107 ALA A O 1
ATOM 852 N N . GLY A 1 108 ? 5.100 -15.286 -9.298 1.00 96.94 108 GLY A N 1
ATOM 853 C CA . GLY A 1 108 ? 4.448 -16.466 -8.724 1.00 96.94 108 GLY A CA 1
ATOM 854 C C . GLY A 1 108 ? 2.929 -16.272 -8.660 1.00 96.94 108 GLY A C 1
ATOM 855 O O . GLY A 1 108 ? 2.297 -16.020 -9.683 1.00 96.94 108 GLY A O 1
ATOM 856 N N . ASP A 1 109 ? 2.344 -16.355 -7.464 1.00 97.31 109 ASP A N 1
ATOM 857 C CA . ASP A 1 109 ? 0.914 -16.098 -7.234 1.00 97.31 109 ASP A CA 1
ATOM 858 C C . ASP A 1 109 ? 0.565 -14.631 -6.896 1.00 97.31 109 ASP A C 1
ATOM 860 O O . ASP A 1 109 ? -0.603 -14.316 -6.643 1.00 97.31 109 ASP A O 1
ATOM 864 N N . VAL A 1 110 ? 1.546 -13.716 -6.924 1.00 98.00 110 VAL A N 1
ATOM 865 C CA . VAL A 1 110 ? 1.286 -12.270 -6.860 1.00 98.00 110 VAL A CA 1
ATOM 866 C C . VAL A 1 110 ? 0.795 -11.775 -8.209 1.00 98.00 110 VAL A C 1
ATOM 868 O O . VAL A 1 110 ? 1.424 -12.010 -9.237 1.00 98.00 110 VAL A O 1
ATOM 871 N N . ASN A 1 111 ? -0.289 -11.008 -8.186 1.00 98.31 111 ASN A N 1
ATOM 872 C CA . ASN A 1 111 ? -0.799 -10.250 -9.316 1.00 98.31 111 ASN A CA 1
ATOM 873 C C . ASN A 1 111 ? -1.026 -8.799 -8.883 1.00 98.31 111 ASN A C 1
ATOM 875 O O . ASN A 1 111 ? -1.871 -8.515 -8.029 1.00 98.31 111 ASN A O 1
ATOM 879 N N . PHE A 1 112 ? -0.269 -7.893 -9.487 1.00 98.62 112 PHE A N 1
ATOM 880 C CA . PHE A 1 112 ? -0.403 -6.451 -9.347 1.00 98.62 112 PHE A CA 1
ATOM 881 C C . PHE A 1 112 ? -0.966 -5.876 -10.645 1.00 98.62 112 PHE A C 1
ATOM 883 O O . PHE A 1 112 ? -0.480 -6.188 -11.732 1.00 98.62 112 PHE A O 1
ATOM 890 N N . ARG A 1 113 ? -1.972 -5.007 -10.539 1.00 98.69 113 ARG A N 1
ATOM 891 C CA . ARG A 1 113 ? -2.527 -4.253 -11.666 1.00 98.69 113 ARG A CA 1
ATOM 892 C C . ARG A 1 113 ? -2.818 -2.822 -11.265 1.00 98.69 113 ARG A C 1
ATOM 894 O O . ARG A 1 113 ? -3.594 -2.586 -10.344 1.00 98.69 113 ARG A O 1
ATOM 901 N N . PHE A 1 114 ? -2.278 -1.886 -12.023 1.00 98.56 114 PHE A N 1
ATOM 902 C CA . PHE A 1 114 ? -2.569 -0.466 -11.946 1.00 98.56 114 PHE A CA 1
ATOM 903 C C . PHE A 1 114 ? -3.161 0.009 -13.272 1.00 98.56 114 PHE A C 1
ATOM 905 O O . PHE A 1 114 ? -2.728 -0.418 -14.344 1.00 98.56 114 PHE A O 1
ATOM 912 N N . ARG A 1 115 ? -4.152 0.898 -13.207 1.00 98.06 115 ARG A N 1
ATOM 913 C CA . ARG A 1 115 ? -4.711 1.575 -14.376 1.00 98.06 115 ARG A CA 1
ATOM 914 C C . ARG A 1 115 ? -5.089 3.008 -14.037 1.00 98.06 115 ARG A C 1
ATOM 916 O O . ARG A 1 115 ? -5.796 3.227 -13.060 1.00 98.06 115 ARG A O 1
ATOM 923 N N . ALA A 1 116 ? -4.733 3.950 -14.897 1.00 96.94 116 ALA A N 1
ATOM 924 C CA . ALA A 1 116 ? -5.223 5.321 -14.871 1.00 96.94 116 ALA A CA 1
ATOM 925 C C . ALA A 1 116 ? -5.887 5.699 -16.203 1.00 96.94 116 ALA A C 1
ATOM 927 O O . ALA A 1 116 ? -5.573 5.114 -17.238 1.00 96.94 116 ALA A O 1
ATOM 928 N N . ARG A 1 117 ? -6.824 6.653 -16.166 1.00 94.06 117 ARG A N 1
ATOM 929 C CA . ARG A 1 117 ? -7.465 7.283 -17.336 1.00 94.06 117 ARG A CA 1
ATOM 930 C C . ARG A 1 117 ? -6.879 8.676 -17.574 1.00 94.06 117 ARG A C 1
ATOM 932 O O . ARG A 1 117 ? -7.588 9.679 -17.505 1.00 94.06 117 ARG A O 1
ATOM 939 N N . ASN A 1 118 ? -5.564 8.727 -17.706 1.00 87.25 118 ASN A N 1
ATOM 940 C CA . ASN A 1 118 ? -4.764 9.936 -17.832 1.00 87.25 118 ASN A CA 1
ATOM 941 C C . ASN A 1 118 ? -3.492 9.585 -18.603 1.00 87.25 118 ASN A C 1
ATOM 943 O O . ASN A 1 118 ? -3.085 8.422 -18.585 1.00 87.25 118 ASN A O 1
ATOM 947 N N . THR A 1 119 ? -2.868 10.592 -19.208 1.00 90.81 119 THR A N 1
ATOM 948 C CA . THR A 1 119 ? -1.463 10.521 -19.636 1.00 90.81 119 THR A CA 1
ATOM 949 C C . THR A 1 119 ? -0.556 10.331 -18.416 1.00 90.81 119 THR A C 1
ATOM 951 O O . THR A 1 119 ? -0.982 10.602 -17.281 1.00 90.81 119 THR A O 1
ATOM 954 N N . ILE A 1 120 ? 0.701 9.905 -18.606 1.00 90.00 120 ILE A N 1
ATOM 955 C CA . ILE A 1 120 ? 1.667 9.862 -17.484 1.00 90.00 120 ILE A CA 1
ATOM 956 C C . ILE A 1 120 ? 1.803 11.254 -16.857 1.00 90.00 120 ILE A C 1
ATOM 958 O O . ILE A 1 120 ? 1.745 11.397 -15.634 1.00 90.00 120 ILE A O 1
ATOM 962 N N . GLU A 1 121 ? 1.943 12.282 -17.691 1.00 89.69 121 GLU A N 1
ATOM 963 C CA . GLU A 1 121 ? 2.127 13.662 -17.245 1.00 89.69 121 GLU A CA 1
ATOM 964 C C . GLU A 1 121 ? 0.935 14.159 -16.419 1.00 89.69 121 GLU A C 1
ATOM 966 O O . GLU A 1 121 ? 1.111 14.663 -15.311 1.00 89.69 121 GLU A O 1
ATOM 971 N N . GLN A 1 122 ? -0.294 13.946 -16.899 1.00 91.50 122 GLN A N 1
ATOM 972 C CA . GLN A 1 122 ? -1.506 14.308 -16.167 1.00 91.50 122 GLN A CA 1
ATOM 973 C C . GLN A 1 122 ? -1.626 13.547 -14.848 1.00 91.50 122 GLN A C 1
ATOM 975 O O . GLN A 1 122 ? -2.076 14.115 -13.855 1.00 91.50 122 GLN A O 1
ATOM 980 N N . LEU A 1 123 ? -1.264 12.261 -14.828 1.00 92.25 123 LEU A N 1
ATOM 981 C CA . LEU A 1 123 ? -1.297 11.456 -13.612 1.00 92.25 123 LEU A CA 1
ATOM 982 C C . LEU A 1 123 ? -0.339 12.025 -12.556 1.00 92.25 123 LEU A C 1
ATOM 984 O O . LEU A 1 123 ? -0.745 12.195 -11.405 1.00 92.25 123 LEU A O 1
ATOM 988 N N . ILE A 1 124 ? 0.899 12.347 -12.943 1.00 92.12 124 ILE A N 1
ATOM 989 C CA . ILE A 1 124 ? 1.905 12.948 -12.055 1.00 92.12 124 ILE A CA 1
ATOM 990 C C . ILE A 1 124 ? 1.451 14.340 -11.598 1.00 92.12 124 ILE A C 1
ATOM 992 O O . ILE A 1 124 ? 1.419 14.601 -10.394 1.00 92.12 124 ILE A O 1
ATOM 996 N N . GLY A 1 125 ? 1.036 15.199 -12.533 1.00 93.12 125 GLY A N 1
ATOM 997 C CA . GLY A 1 125 ? 0.582 16.563 -12.255 1.00 93.12 125 GLY A CA 1
ATOM 998 C C . GLY A 1 125 ? -0.600 16.601 -11.286 1.00 93.12 125 GLY A C 1
ATOM 999 O O . GLY A 1 125 ? -0.514 17.234 -10.236 1.00 93.12 125 GLY A O 1
ATOM 1000 N N . LYS A 1 126 ? -1.662 15.831 -11.558 1.00 92.38 126 LYS A N 1
ATOM 1001 C CA . LYS A 1 126 ? -2.831 15.743 -10.665 1.00 92.38 126 LYS A CA 1
ATOM 1002 C C . LYS A 1 126 ? -2.483 15.182 -9.293 1.00 92.38 126 LYS A C 1
ATOM 1004 O O . LYS A 1 126 ? -3.012 15.645 -8.288 1.00 92.38 126 LYS A O 1
ATOM 1009 N N . SER A 1 127 ? -1.585 14.199 -9.233 1.00 92.06 127 SER A N 1
ATOM 1010 C CA . SER A 1 127 ? -1.139 13.643 -7.952 1.00 92.06 127 SER A CA 1
ATOM 1011 C C . SER A 1 127 ? -0.390 14.692 -7.122 1.00 92.06 127 SER A C 1
ATOM 1013 O O . SER A 1 127 ? -0.639 14.813 -5.923 1.00 92.06 127 SER A O 1
ATOM 1015 N N . ALA A 1 128 ? 0.475 15.495 -7.748 1.00 94.19 128 ALA A N 1
ATOM 1016 C CA . ALA A 1 128 ? 1.171 16.592 -7.078 1.00 94.19 128 ALA A CA 1
ATOM 1017 C C . ALA A 1 128 ? 0.206 17.702 -6.618 1.00 94.19 128 ALA A C 1
ATOM 1019 O O . ALA A 1 128 ? 0.302 18.175 -5.483 1.00 94.19 128 ALA A O 1
ATOM 1020 N N . GLU A 1 129 ? -0.761 18.086 -7.456 1.00 94.00 129 GLU A N 1
ATOM 1021 C CA . GLU A 1 129 ? -1.806 19.055 -7.102 1.00 94.00 129 GLU A CA 1
ATOM 1022 C C . GLU A 1 129 ? -2.662 18.578 -5.924 1.00 94.00 129 GLU A C 1
ATOM 1024 O O . GLU A 1 129 ? -2.860 19.326 -4.967 1.00 94.00 129 GLU A O 1
ATOM 1029 N N . MET A 1 130 ? -3.106 17.317 -5.941 1.00 93.81 130 MET A N 1
ATOM 1030 C CA . MET A 1 130 ? -3.847 16.702 -4.837 1.00 93.81 130 MET A CA 1
ATOM 1031 C C . MET A 1 130 ? -3.068 16.795 -3.520 1.00 93.81 130 MET A C 1
ATOM 1033 O O . MET A 1 130 ? -3.636 17.173 -2.493 1.00 93.81 130 MET A O 1
ATOM 1037 N N . VAL A 1 131 ? -1.771 16.465 -3.536 1.00 93.56 131 VAL A N 1
ATOM 1038 C CA . VAL A 1 131 ? -0.908 16.554 -2.348 1.00 93.56 131 VAL A CA 1
ATOM 1039 C C . VAL A 1 131 ? -0.805 17.998 -1.853 1.00 93.56 131 VAL A C 1
ATOM 1041 O O . VAL A 1 131 ? -0.898 18.233 -0.649 1.00 93.56 131 VAL A O 1
ATOM 1044 N N . ASN A 1 132 ? -0.673 18.972 -2.756 1.00 95.12 132 ASN A N 1
ATOM 1045 C CA . ASN A 1 132 ? -0.630 20.389 -2.390 1.00 95.12 132 ASN A CA 1
ATOM 1046 C C . ASN A 1 132 ? -1.941 20.867 -1.748 1.00 95.12 132 ASN A C 1
ATOM 1048 O O . ASN A 1 132 ? -1.900 21.538 -0.715 1.00 95.12 132 ASN A O 1
ATOM 1052 N N . VAL A 1 133 ? -3.091 20.486 -2.313 1.00 94.44 133 VAL A N 1
ATOM 1053 C CA . VAL A 1 133 ? -4.421 20.807 -1.767 1.00 94.44 133 VAL A CA 1
ATOM 1054 C C . VAL A 1 133 ? -4.586 20.213 -0.373 1.00 94.44 133 VAL A C 1
ATOM 1056 O O . VAL A 1 133 ? -4.918 20.936 0.564 1.00 94.44 133 VAL A O 1
ATOM 1059 N N . LEU A 1 134 ? -4.265 18.927 -0.201 1.00 93.00 134 LEU A N 1
ATOM 1060 C CA . LEU A 1 134 ? -4.306 18.266 1.105 1.00 93.00 134 LEU A CA 1
ATOM 1061 C C . LEU A 1 134 ? -3.384 18.942 2.122 1.00 93.00 134 LEU A C 1
ATOM 1063 O O . LEU A 1 134 ? -3.791 19.182 3.256 1.00 93.00 134 LEU A O 1
ATOM 1067 N N . ARG A 1 135 ? -2.153 19.282 1.728 1.00 94.31 135 ARG A N 1
ATOM 1068 C CA . ARG A 1 135 ? -1.187 19.947 2.610 1.00 94.31 135 ARG A CA 1
ATOM 1069 C C . ARG A 1 135 ? -1.702 21.300 3.101 1.00 94.31 135 ARG A C 1
ATOM 1071 O O . ARG A 1 135 ? -1.590 21.590 4.291 1.00 94.31 135 ARG A O 1
ATOM 1078 N N . ASN A 1 136 ? -2.248 22.119 2.203 1.00 93.62 136 ASN A N 1
ATOM 1079 C CA . ASN A 1 136 ? -2.787 23.435 2.554 1.00 93.62 136 ASN A CA 1
ATOM 1080 C C . ASN A 1 136 ? -3.990 23.299 3.496 1.00 93.62 136 ASN A C 1
ATOM 1082 O O . ASN A 1 136 ? -4.040 23.948 4.533 1.00 93.62 136 ASN A O 1
ATOM 1086 N N . GLN A 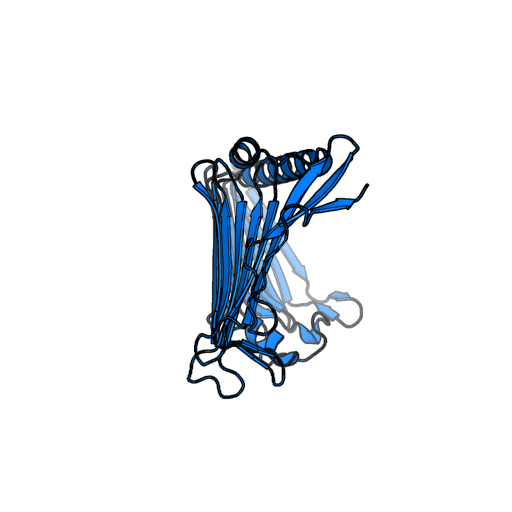1 137 ? -4.892 22.365 3.203 1.00 91.19 137 GLN A N 1
ATOM 1087 C CA . GLN A 1 137 ? -6.051 22.074 4.042 1.00 91.19 137 GLN A CA 1
ATOM 1088 C C . GLN A 1 137 ? -5.679 21.578 5.452 1.00 91.19 137 GLN A C 1
ATOM 1090 O O . GLN A 1 137 ? -6.237 22.042 6.448 1.00 91.19 137 GLN A O 1
ATOM 1095 N N . ILE A 1 138 ? -4.677 20.697 5.569 1.00 88.62 138 ILE A N 1
ATOM 1096 C CA . ILE A 1 138 ? -4.147 20.257 6.872 1.00 88.62 138 ILE A CA 1
ATOM 1097 C C . ILE A 1 138 ? -3.576 21.447 7.654 1.00 88.62 138 ILE A C 1
ATOM 1099 O O . ILE A 1 138 ? -3.859 21.587 8.845 1.00 88.62 138 ILE A O 1
ATOM 1103 N N . LYS A 1 139 ? -2.803 22.321 6.994 1.00 87.56 139 LYS A N 1
ATOM 1104 C CA . LYS A 1 139 ? -2.248 23.536 7.613 1.00 87.56 139 LYS A CA 1
ATOM 1105 C C . LYS A 1 139 ? -3.354 24.460 8.134 1.00 87.56 139 LYS A C 1
ATOM 1107 O O . LYS A 1 139 ? -3.233 24.983 9.240 1.00 87.56 139 LYS A O 1
ATOM 1112 N N . ASP A 1 140 ? -4.435 24.598 7.375 1.00 85.88 140 ASP A N 1
ATOM 1113 C CA . ASP A 1 140 ? -5.576 25.452 7.711 1.00 85.88 140 ASP A CA 1
ATOM 1114 C C . ASP A 1 140 ? -6.572 24.779 8.677 1.00 85.88 140 ASP A C 1
ATOM 1116 O O . ASP A 1 140 ? -7.600 25.366 9.016 1.00 85.88 140 ASP A O 1
ATOM 1120 N N . LYS A 1 141 ? -6.276 23.555 9.150 1.00 83.38 141 LYS A N 1
ATOM 1121 C CA . LYS A 1 141 ? -7.128 22.750 10.048 1.00 83.38 141 LYS A CA 1
ATOM 1122 C C . LYS A 1 141 ? -8.563 22.582 9.522 1.00 83.38 141 LYS A C 1
ATOM 1124 O O . LYS A 1 141 ? -9.507 22.481 10.307 1.00 83.38 141 LYS A O 1
ATOM 1129 N N . LYS A 1 142 ? -8.726 22.543 8.198 1.00 83.81 142 LYS A N 1
ATOM 1130 C CA . LYS A 1 142 ? -10.010 22.403 7.504 1.00 83.81 142 LYS A CA 1
ATOM 1131 C C . LYS A 1 142 ? -9.869 21.365 6.405 1.00 83.81 142 LYS A C 1
ATOM 1133 O O . LYS A 1 142 ? -8.998 21.510 5.561 1.00 83.81 142 LYS A O 1
ATOM 1138 N N . LEU A 1 143 ? -10.760 20.376 6.367 1.00 89.62 143 LEU A N 1
ATOM 1139 C CA . LEU A 1 143 ? -10.748 19.347 5.325 1.00 89.62 143 LEU A CA 1
ATOM 1140 C C . LEU A 1 143 ? -11.967 19.491 4.397 1.00 89.62 143 LEU A C 1
ATOM 1142 O O . LEU A 1 143 ? -13.055 18.972 4.654 1.00 89.62 143 LEU A O 1
ATOM 1146 N N . ASP A 1 144 ? -11.813 20.250 3.313 1.00 93.69 144 ASP A N 1
ATOM 1147 C CA . ASP A 1 144 ? -12.822 20.355 2.258 1.00 93.69 144 ASP A CA 1
ATOM 1148 C C . ASP A 1 144 ? -12.700 19.155 1.310 1.00 93.69 144 ASP A C 1
ATOM 1150 O O . ASP A 1 144 ? -11.935 19.137 0.340 1.00 93.69 144 ASP A O 1
ATOM 1154 N N . HIS A 1 145 ? -13.491 18.128 1.610 1.00 94.19 145 HIS A N 1
ATOM 1155 C CA . HIS A 1 145 ? -13.522 16.883 0.855 1.00 94.19 145 HIS A CA 1
ATOM 1156 C C . HIS A 1 145 ? -14.011 17.057 -0.585 1.00 94.19 145 HIS A C 1
ATOM 1158 O O . HIS A 1 145 ? -13.582 16.317 -1.475 1.00 94.19 145 HIS A O 1
ATOM 1164 N N . LYS A 1 146 ? -14.874 18.046 -0.842 1.00 95.00 146 LYS A N 1
ATOM 1165 C CA . LYS A 1 146 ? -15.345 18.361 -2.192 1.00 95.00 146 LYS A CA 1
ATOM 1166 C C . LYS A 1 146 ? -14.212 18.938 -3.031 1.00 95.00 146 LYS A C 1
ATOM 1168 O O . LYS A 1 146 ? -14.094 18.579 -4.202 1.00 95.00 146 LYS A O 1
ATOM 1173 N N . GLU A 1 147 ? -13.386 19.799 -2.446 1.00 94.44 147 GLU A N 1
ATOM 1174 C CA . GLU A 1 147 ? -12.195 20.336 -3.099 1.00 94.44 147 GLU A CA 1
ATOM 1175 C C . GLU A 1 147 ? -11.160 19.238 -3.361 1.00 94.44 147 GLU A C 1
ATOM 1177 O O . GLU A 1 147 ? -10.798 19.042 -4.519 1.00 94.44 147 GLU A O 1
ATOM 1182 N N . ILE A 1 148 ? -10.779 18.448 -2.346 1.00 92.88 148 ILE A N 1
ATOM 1183 C CA . ILE A 1 148 ? -9.825 17.328 -2.495 1.00 92.88 148 ILE A CA 1
ATOM 1184 C C . ILE A 1 148 ? -10.233 16.421 -3.659 1.00 92.88 148 ILE A C 1
ATOM 1186 O O . ILE A 1 148 ? -9.410 16.057 -4.499 1.00 92.88 148 ILE A O 1
ATOM 1190 N N . ARG A 1 149 ? -11.527 16.092 -3.745 1.00 93.69 149 ARG A N 1
ATOM 1191 C CA . ARG A 1 149 ? -12.065 15.198 -4.771 1.00 93.69 149 ARG A CA 1
ATOM 1192 C C . ARG A 1 149 ? -11.825 15.696 -6.197 1.00 93.69 149 ARG A C 1
ATOM 1194 O O . ARG A 1 149 ? -11.613 14.879 -7.087 1.00 93.69 149 ARG A O 1
ATOM 1201 N N . ARG A 1 150 ? -11.849 17.013 -6.431 1.00 93.25 150 ARG A N 1
ATOM 1202 C CA . ARG A 1 150 ? -11.651 17.606 -7.769 1.00 93.25 150 ARG A CA 1
ATOM 1203 C C . ARG A 1 150 ? -10.246 17.363 -8.315 1.00 93.25 150 ARG A C 1
ATOM 1205 O O . ARG A 1 150 ? -10.090 17.246 -9.527 1.00 93.25 150 ARG A O 1
ATOM 1212 N N . PHE A 1 151 ? -9.266 17.244 -7.424 1.00 93.00 151 PHE A N 1
ATOM 1213 C CA . PHE A 1 151 ? -7.862 17.036 -7.769 1.00 93.00 151 PHE A CA 1
ATOM 1214 C C . PHE A 1 151 ? -7.453 15.562 -7.783 1.00 93.00 151 PHE A C 1
ATOM 1216 O O . PHE A 1 151 ? -6.314 15.247 -8.113 1.00 93.00 151 PHE A O 1
ATOM 1223 N N . LEU A 1 152 ? -8.368 14.633 -7.476 1.00 94.25 152 LEU A N 1
ATOM 1224 C CA . LEU A 1 152 ? -8.047 13.213 -7.555 1.00 94.25 152 LEU A CA 1
ATOM 1225 C C . LEU A 1 152 ? -7.688 12.818 -8.997 1.00 94.25 152 LEU A C 1
ATOM 1227 O O . LEU A 1 152 ? -8.412 13.173 -9.940 1.00 94.25 152 LEU A O 1
ATOM 1231 N N . PRO A 1 153 ? -6.622 12.021 -9.193 1.00 93.38 153 PRO A N 1
ATOM 1232 C CA . PRO A 1 153 ? -6.414 11.354 -10.469 1.00 93.38 153 PRO A CA 1
ATOM 1233 C C . PRO A 1 153 ? -7.571 10.382 -10.726 1.00 93.38 153 PRO A C 1
ATOM 1235 O O . PRO A 1 153 ? -8.312 10.029 -9.812 1.00 93.38 153 PRO A O 1
ATOM 1238 N N . SER A 1 154 ? -7.741 9.933 -11.971 1.00 95.19 154 SER A N 1
ATOM 1239 C CA . SER A 1 154 ? -8.656 8.828 -12.276 1.00 95.19 154 SER A CA 1
ATOM 1240 C C . SER A 1 154 ? -7.862 7.534 -12.368 1.00 95.19 154 SER A C 1
ATOM 1242 O O . SER A 1 154 ? -7.463 7.139 -13.461 1.00 95.19 154 SER A O 1
ATOM 1244 N N . ALA A 1 155 ? -7.606 6.895 -11.227 1.00 97.31 155 ALA A N 1
ATOM 1245 C CA . ALA A 1 155 ? -6.710 5.747 -11.125 1.00 97.31 155 ALA A CA 1
ATOM 1246 C C . ALA A 1 155 ? -7.243 4.642 -10.205 1.00 97.31 155 ALA A C 1
ATOM 1248 O O . ALA A 1 155 ? -7.990 4.883 -9.257 1.00 97.31 155 ALA A O 1
ATOM 1249 N N . GLY A 1 156 ? -6.833 3.410 -10.492 1.00 97.88 156 GLY A N 1
ATOM 1250 C CA . GLY A 1 156 ? -7.153 2.225 -9.716 1.00 97.88 156 GLY A CA 1
ATOM 1251 C C . GLY A 1 156 ? -5.966 1.276 -9.619 1.00 97.88 156 GLY A C 1
ATOM 1252 O O . GLY A 1 156 ? -5.201 1.114 -10.568 1.00 97.88 156 GLY A O 1
ATOM 1253 N N . LEU A 1 157 ? -5.844 0.632 -8.467 1.00 98.06 157 LEU A N 1
ATOM 1254 C CA . LEU A 1 157 ? -4.820 -0.341 -8.128 1.00 98.06 157 LEU A CA 1
ATOM 1255 C C . LEU A 1 157 ? -5.480 -1.583 -7.528 1.00 98.06 157 LEU A C 1
ATOM 1257 O O . LEU A 1 157 ? -6.353 -1.479 -6.666 1.00 98.06 157 LEU A O 1
ATOM 1261 N N . VAL A 1 158 ? -5.027 -2.762 -7.943 1.00 98.69 158 VAL A N 1
ATOM 1262 C CA . VAL A 1 158 ? -5.389 -4.045 -7.342 1.00 98.69 158 VAL A CA 1
ATOM 1263 C C . VAL A 1 158 ? -4.131 -4.875 -7.137 1.00 98.69 158 VAL A C 1
ATOM 1265 O O . VAL A 1 158 ? -3.344 -5.044 -8.063 1.00 98.69 158 VAL A O 1
ATOM 1268 N N . VAL A 1 159 ? -3.982 -5.440 -5.942 1.00 98.62 159 VAL A N 1
ATOM 1269 C CA . VAL A 1 159 ? -2.934 -6.408 -5.611 1.00 98.62 159 VAL A CA 1
ATOM 1270 C C . VAL A 1 159 ? -3.582 -7.640 -5.004 1.00 98.62 159 VAL A C 1
ATOM 1272 O O . VAL A 1 159 ? -4.443 -7.534 -4.130 1.00 98.62 159 VAL A O 1
ATOM 1275 N N . ARG A 1 160 ? -3.178 -8.819 -5.467 1.00 98.56 160 ARG A N 1
ATOM 1276 C CA . ARG A 1 160 ? -3.534 -10.105 -4.864 1.00 98.56 160 ARG A CA 1
ATOM 1277 C C . ARG A 1 160 ? -2.272 -10.926 -4.706 1.00 98.56 160 ARG A C 1
ATOM 1279 O O . ARG A 1 160 ? -1.468 -10.944 -5.628 1.00 98.56 160 ARG A O 1
ATOM 1286 N N . ALA A 1 161 ? -2.115 -11.586 -3.569 1.00 98.38 161 ALA A N 1
ATOM 1287 C CA . ALA A 1 161 ? -0.993 -12.479 -3.319 1.00 98.38 161 ALA A CA 1
ATOM 1288 C C . ALA A 1 161 ? -1.439 -13.661 -2.460 1.00 98.38 161 ALA A C 1
ATOM 1290 O O . ALA A 1 161 ? -2.277 -13.496 -1.563 1.00 98.38 161 ALA A O 1
ATOM 1291 N N . GLY A 1 162 ? -0.897 -14.840 -2.751 1.00 98.12 162 GLY A N 1
ATOM 1292 C CA . GLY A 1 162 ? -0.975 -16.011 -1.887 1.00 98.12 162 GLY A CA 1
ATOM 1293 C C . GLY A 1 162 ? 0.353 -16.216 -1.164 1.00 98.12 162 GLY A C 1
ATOM 1294 O O . GLY A 1 162 ? 0.970 -15.258 -0.703 1.00 98.12 162 GLY A O 1
ATOM 1295 N N . THR A 1 163 ? 0.795 -17.463 -1.063 1.00 96.75 163 THR A N 1
ATOM 1296 C CA . THR A 1 163 ? 2.015 -17.847 -0.337 1.00 96.75 163 THR A CA 1
ATOM 1297 C C . THR A 1 163 ? 3.190 -18.153 -1.259 1.00 96.75 163 THR A C 1
ATOM 1299 O O . THR A 1 163 ? 4.334 -18.193 -0.809 1.00 96.75 163 THR A O 1
ATOM 1302 N N . ASN A 1 164 ? 2.940 -18.396 -2.546 1.00 96.06 164 ASN A N 1
ATOM 1303 C CA . ASN A 1 164 ? 3.961 -18.807 -3.500 1.00 96.06 164 ASN A CA 1
ATOM 1304 C C . ASN A 1 164 ? 4.437 -17.621 -4.343 1.00 96.06 164 ASN A C 1
ATOM 1306 O O . ASN A 1 164 ? 4.158 -17.534 -5.540 1.00 96.06 164 ASN A O 1
ATOM 1310 N N . ASN A 1 165 ? 5.134 -16.684 -3.705 1.00 95.56 165 ASN A N 1
ATOM 1311 C CA . ASN A 1 165 ? 5.660 -15.493 -4.360 1.00 95.56 165 ASN A CA 1
ATOM 1312 C C . ASN A 1 165 ? 6.879 -14.914 -3.617 1.00 95.56 165 ASN A C 1
ATOM 1314 O O . ASN A 1 165 ? 7.048 -15.175 -2.421 1.00 95.56 165 ASN A O 1
ATOM 1318 N N . PRO A 1 166 ? 7.702 -14.084 -4.286 1.00 93.81 166 PRO A N 1
ATOM 1319 C CA . PRO A 1 166 ? 8.882 -13.471 -3.674 1.00 93.81 166 PRO A CA 1
ATOM 1320 C C . PRO A 1 166 ? 8.590 -12.613 -2.437 1.00 93.81 166 PRO A C 1
ATOM 1322 O O . PRO A 1 166 ? 9.398 -12.573 -1.512 1.00 93.81 166 PRO A O 1
ATOM 1325 N N . PHE A 1 167 ? 7.432 -11.945 -2.390 1.00 93.50 167 PHE A N 1
ATOM 1326 C CA . PHE A 1 167 ? 7.057 -11.106 -1.253 1.00 93.50 167 PHE A CA 1
ATOM 1327 C C . PHE A 1 167 ? 6.803 -11.947 0.007 1.00 93.50 167 PHE A C 1
ATOM 1329 O O . PHE A 1 167 ? 7.310 -11.606 1.071 1.00 93.50 167 PHE A O 1
ATOM 1336 N N . ASN A 1 168 ? 6.108 -13.084 -0.102 1.00 94.88 168 ASN A N 1
ATOM 1337 C CA . ASN A 1 168 ? 5.938 -14.012 1.016 1.00 94.88 168 ASN A CA 1
ATOM 1338 C C . ASN A 1 168 ? 7.283 -14.607 1.468 1.00 94.88 168 ASN A C 1
ATOM 1340 O O . ASN A 1 168 ? 7.537 -14.647 2.664 1.00 94.88 168 ASN A O 1
ATOM 1344 N N . GLN A 1 169 ? 8.180 -14.980 0.546 1.00 93.56 169 GLN A N 1
ATOM 1345 C CA . GLN A 1 169 ? 9.517 -15.477 0.921 1.00 93.56 169 GLN A CA 1
ATOM 1346 C C . GLN A 1 169 ? 10.320 -14.453 1.737 1.00 93.56 169 GLN A C 1
ATOM 1348 O O . GLN A 1 169 ? 10.994 -14.813 2.700 1.00 93.56 169 GLN A O 1
ATOM 1353 N N . PHE A 1 170 ? 10.232 -13.174 1.367 1.00 92.38 170 PHE A N 1
ATOM 1354 C CA . PHE A 1 170 ? 10.860 -12.085 2.114 1.00 92.38 170 PHE A CA 1
ATOM 1355 C C . PHE A 1 170 ? 10.239 -11.886 3.507 1.00 92.38 170 PHE A C 1
ATOM 1357 O O . PHE A 1 170 ? 10.942 -11.617 4.481 1.00 92.38 170 PHE A O 1
ATOM 1364 N N . LEU A 1 171 ? 8.919 -12.027 3.638 1.00 93.94 171 LEU A N 1
ATOM 1365 C CA . LEU A 1 171 ? 8.266 -11.960 4.947 1.00 93.94 171 LEU A CA 1
ATOM 1366 C C . LEU A 1 171 ? 8.639 -13.152 5.835 1.00 93.94 171 LEU A C 1
ATOM 1368 O O . LEU A 1 171 ? 8.887 -12.973 7.028 1.00 93.94 171 LEU A O 1
ATOM 1372 N N . GLU A 1 172 ? 8.758 -14.345 5.255 1.00 93.00 172 GLU A N 1
ATOM 1373 C CA . GLU A 1 172 ? 9.127 -15.562 5.979 1.00 93.00 172 GLU A CA 1
ATOM 1374 C C . GLU A 1 172 ? 10.522 -15.465 6.605 1.00 93.00 172 GLU A C 1
ATOM 1376 O O . GLU A 1 172 ? 10.709 -15.956 7.716 1.00 93.00 172 GLU A O 1
ATOM 1381 N N . SER A 1 173 ? 11.479 -14.772 5.968 1.00 88.31 173 SER A N 1
ATOM 1382 C CA . SER A 1 173 ? 12.796 -14.515 6.579 1.00 88.31 173 SER A CA 1
ATOM 1383 C C . SER A 1 173 ? 12.736 -13.618 7.823 1.00 88.31 173 SER A C 1
ATOM 1385 O O . SER A 1 173 ? 13.736 -13.471 8.516 1.00 88.31 173 SER A O 1
ATOM 1387 N N . ASN A 1 174 ? 11.578 -13.013 8.100 1.00 89.25 174 ASN A N 1
ATOM 1388 C CA . ASN A 1 174 ? 11.308 -12.159 9.254 1.00 89.25 174 ASN A CA 1
ATOM 1389 C C . ASN A 1 174 ? 10.202 -12.743 10.157 1.00 89.25 174 ASN A C 1
ATOM 1391 O O . ASN A 1 174 ? 9.546 -11.993 10.873 1.00 89.25 174 ASN A O 1
ATOM 1395 N N . ASN A 1 175 ? 9.957 -14.061 10.104 1.00 92.62 175 ASN A N 1
ATOM 1396 C CA . ASN A 1 175 ? 8.908 -14.764 10.864 1.00 92.62 175 ASN A CA 1
ATOM 1397 C C . ASN A 1 175 ? 7.476 -14.252 10.622 1.00 92.62 175 ASN A C 1
ATOM 1399 O O . ASN A 1 175 ? 6.589 -14.427 11.465 1.00 92.62 175 ASN A O 1
ATOM 1403 N N . ILE A 1 176 ? 7.230 -13.652 9.457 1.00 95.81 176 ILE A N 1
ATOM 1404 C CA . ILE A 1 176 ? 5.913 -13.177 9.040 1.00 95.81 176 ILE A CA 1
ATOM 1405 C C . ILE A 1 176 ? 5.396 -14.087 7.925 1.00 95.81 176 ILE A C 1
ATOM 1407 O O . ILE A 1 176 ? 6.103 -14.395 6.972 1.00 95.81 176 ILE A O 1
ATOM 1411 N N . SER A 1 177 ? 4.140 -14.513 8.015 1.00 95.38 177 SER A N 1
ATOM 1412 C CA . SER A 1 177 ? 3.470 -15.250 6.935 1.00 95.38 177 SER A CA 1
ATOM 1413 C C . SER A 1 177 ? 1.988 -14.908 6.884 1.00 95.38 177 SER A C 1
ATOM 1415 O O . SER A 1 177 ? 1.409 -14.457 7.868 1.00 95.38 177 SER A O 1
ATOM 1417 N N . TYR A 1 178 ? 1.360 -15.098 5.733 1.00 97.19 178 TYR A N 1
ATOM 1418 C CA . TYR A 1 178 ? -0.075 -14.899 5.542 1.00 97.19 178 TYR A CA 1
ATOM 1419 C C . TYR A 1 178 ? -0.595 -15.931 4.543 1.00 97.19 178 TYR A C 1
ATOM 1421 O O . TYR A 1 178 ? 0.184 -16.484 3.780 1.00 97.19 178 TYR A O 1
ATOM 1429 N N . LYS A 1 179 ? -1.904 -16.199 4.510 1.00 97.12 179 LYS A N 1
ATOM 1430 C CA . LYS A 1 179 ? -2.506 -17.087 3.497 1.00 97.12 179 LYS A CA 1
ATOM 1431 C C . LYS A 1 179 ? -2.921 -16.333 2.240 1.00 97.12 179 LYS A C 1
ATOM 1433 O O . LYS A 1 179 ? -2.782 -16.842 1.130 1.00 97.12 179 LYS A O 1
ATOM 1438 N N . ARG A 1 180 ? -3.500 -15.145 2.419 1.00 98.12 180 ARG A N 1
ATOM 1439 C CA . ARG A 1 180 ? -3.976 -14.308 1.316 1.00 98.12 180 ARG A CA 1
ATOM 1440 C C . ARG A 1 180 ? -3.843 -12.834 1.654 1.00 98.12 180 ARG A C 1
ATOM 1442 O O . ARG A 1 180 ? -4.276 -12.411 2.719 1.00 98.12 180 ARG A O 1
ATOM 1449 N N . LEU A 1 181 ? -3.316 -12.060 0.717 1.00 98.31 181 LEU A N 1
ATOM 1450 C CA . LEU A 1 181 ? -3.342 -10.603 0.728 1.00 98.31 181 LEU A CA 1
ATOM 1451 C C . LEU A 1 181 ? -4.214 -10.131 -0.433 1.00 98.31 181 LEU A C 1
ATOM 1453 O O . LEU A 1 181 ? -4.091 -10.607 -1.562 1.00 98.31 181 LEU A O 1
ATOM 1457 N N . THR A 1 182 ? -5.113 -9.191 -0.168 1.00 98.56 182 THR A N 1
ATOM 1458 C CA . THR A 1 182 ? -5.870 -8.487 -1.205 1.00 98.56 182 THR A CA 1
ATOM 1459 C C . THR A 1 182 ? -5.890 -7.004 -0.894 1.00 98.56 182 THR A C 1
ATOM 1461 O O . THR A 1 182 ? -6.266 -6.602 0.202 1.00 98.56 182 THR A O 1
ATOM 1464 N N . VAL A 1 183 ? -5.514 -6.196 -1.879 1.00 98.62 183 VAL A N 1
ATOM 1465 C CA . VAL A 1 183 ? -5.584 -4.737 -1.841 1.00 98.62 183 VAL A CA 1
ATOM 1466 C C . VAL A 1 183 ? -6.352 -4.274 -3.069 1.00 98.62 183 VAL A C 1
ATOM 1468 O O . VAL A 1 183 ? -6.104 -4.736 -4.181 1.00 98.62 183 VAL A O 1
ATOM 1471 N N . GLY A 1 184 ? -7.294 -3.366 -2.874 1.00 98.56 184 GLY A N 1
ATOM 1472 C CA . GLY A 1 184 ? -7.986 -2.653 -3.935 1.00 98.56 184 GLY A CA 1
ATOM 1473 C C . GLY A 1 184 ? -8.078 -1.186 -3.556 1.00 98.56 184 GLY A C 1
ATOM 1474 O O . GLY A 1 184 ? -8.499 -0.866 -2.449 1.00 98.56 184 GLY A O 1
ATOM 1475 N N . PHE A 1 185 ? -7.683 -0.298 -4.454 1.00 98.12 185 PHE A N 1
ATOM 1476 C CA . PHE A 1 185 ? -7.742 1.139 -4.237 1.00 98.12 185 PHE A CA 1
ATOM 1477 C C . PHE A 1 185 ? -8.187 1.830 -5.518 1.00 98.12 185 PHE A C 1
ATOM 1479 O O . PHE A 1 185 ? -7.702 1.504 -6.595 1.00 98.12 185 PHE A O 1
ATOM 1486 N N . VAL A 1 186 ? -9.113 2.774 -5.414 1.00 97.81 186 VAL A N 1
ATOM 1487 C CA . VAL A 1 186 ? -9.597 3.591 -6.525 1.00 97.81 186 VAL A CA 1
ATOM 1488 C C . VAL A 1 186 ? -9.704 5.027 -6.044 1.00 97.81 186 VAL A C 1
ATOM 1490 O O . VAL A 1 186 ? -10.278 5.294 -4.992 1.00 97.81 186 VAL A O 1
ATOM 1493 N N . ALA A 1 187 ? -9.188 5.949 -6.843 1.00 96.56 187 ALA A N 1
ATOM 1494 C CA . ALA A 1 187 ? -9.405 7.375 -6.690 1.00 96.56 187 ALA A CA 1
ATOM 1495 C C . ALA A 1 187 ? -9.942 7.905 -8.017 1.00 96.56 187 ALA A C 1
ATOM 1497 O O . ALA A 1 187 ? -9.380 7.623 -9.073 1.00 96.56 187 ALA A O 1
ATOM 1498 N N . THR A 1 188 ? -11.067 8.616 -7.973 1.00 95.62 188 THR A N 1
ATOM 1499 C CA . THR A 1 188 ? -11.610 9.338 -9.131 1.00 95.62 188 THR A CA 1
ATOM 1500 C C . THR A 1 188 ? -12.370 10.576 -8.658 1.00 95.62 188 THR A C 1
ATOM 1502 O O . THR A 1 188 ? -12.958 10.540 -7.573 1.00 95.62 188 THR A O 1
ATOM 1505 N N . PRO A 1 189 ? -12.479 11.635 -9.477 1.00 94.56 189 PRO A N 1
ATOM 1506 C CA . PRO A 1 189 ? -13.311 12.787 -9.134 1.00 94.56 189 PRO A CA 1
ATOM 1507 C C . PRO A 1 189 ? -14.801 12.466 -8.926 1.00 94.56 189 PRO A C 1
ATOM 1509 O O . PRO A 1 189 ? -15.496 13.194 -8.216 1.00 94.56 189 PRO A O 1
ATOM 1512 N N . SER A 1 190 ? -15.321 11.386 -9.524 1.00 94.06 190 SER A N 1
ATOM 1513 C CA . SER A 1 190 ? -16.741 11.012 -9.459 1.00 94.06 190 SER A CA 1
ATOM 1514 C C . SER A 1 190 ? -17.097 10.069 -8.304 1.00 94.06 190 SER A C 1
ATOM 1516 O O . SER A 1 190 ? -18.218 10.158 -7.803 1.00 94.06 190 SER A O 1
ATOM 1518 N N . LEU A 1 191 ? -16.178 9.209 -7.849 1.00 93.94 191 LEU A N 1
ATOM 1519 C CA . LEU A 1 191 ? -16.400 8.329 -6.690 1.00 93.94 191 LEU A CA 1
ATOM 1520 C C . LEU A 1 191 ? -15.726 8.822 -5.405 1.00 93.94 191 LEU A C 1
ATOM 1522 O O . LEU A 1 191 ? -16.192 8.479 -4.325 1.00 93.94 191 LEU A O 1
ATOM 1526 N N . GLY A 1 192 ? -14.668 9.628 -5.498 1.00 95.75 192 GLY A N 1
ATOM 1527 C CA . GLY A 1 192 ? -13.769 9.901 -4.375 1.00 95.75 192 GLY A CA 1
ATOM 1528 C C . GLY A 1 192 ? -12.738 8.791 -4.180 1.00 95.75 192 GLY A C 1
ATOM 1529 O O . GLY A 1 192 ? -12.458 8.022 -5.106 1.00 95.75 192 GLY A O 1
ATOM 1530 N N . ILE A 1 193 ? -12.162 8.722 -2.981 1.00 96.69 193 ILE A N 1
ATOM 1531 C CA . ILE A 1 193 ? -11.171 7.707 -2.597 1.00 96.69 193 ILE A CA 1
ATOM 1532 C C . ILE A 1 193 ? -11.878 6.491 -1.999 1.00 96.69 193 ILE A C 1
ATOM 1534 O O . ILE A 1 193 ? -12.635 6.609 -1.042 1.00 96.69 193 ILE A O 1
ATOM 1538 N N . ASN A 1 194 ? -11.607 5.303 -2.531 1.00 98.25 194 ASN A N 1
ATOM 1539 C CA . ASN A 1 194 ? -12.137 4.042 -2.027 1.00 98.25 194 ASN A CA 1
ATOM 1540 C C . ASN A 1 194 ? -11.017 3.007 -1.951 1.00 98.25 194 ASN A C 1
ATOM 1542 O O . ASN A 1 194 ? -10.442 2.632 -2.968 1.00 98.25 194 ASN A O 1
ATOM 1546 N N . GLY A 1 195 ? -10.721 2.530 -0.746 1.00 98.31 195 GLY A N 1
ATOM 1547 C CA . GLY A 1 195 ? -9.676 1.555 -0.468 1.00 98.31 195 GLY A CA 1
ATOM 1548 C C . GLY A 1 195 ? -10.207 0.371 0.328 1.00 98.31 195 GLY A C 1
ATOM 1549 O O . GLY A 1 195 ? -11.036 0.526 1.224 1.00 98.31 195 GLY A O 1
ATOM 1550 N N . ARG A 1 196 ? -9.710 -0.824 0.027 1.00 98.62 196 ARG A N 1
ATOM 1551 C CA . ARG A 1 196 ? -9.910 -2.030 0.824 1.00 98.62 196 ARG A CA 1
ATOM 1552 C C . ARG A 1 196 ? -8.618 -2.827 0.861 1.00 98.62 196 ARG A C 1
ATOM 1554 O O . ARG A 1 196 ? -8.028 -3.098 -0.179 1.00 98.62 196 ARG A O 1
ATOM 1561 N N . LEU A 1 197 ? -8.226 -3.246 2.051 1.00 98.56 197 LEU A N 1
ATOM 1562 C CA . LEU A 1 197 ? -7.156 -4.201 2.279 1.00 98.56 197 LEU A CA 1
ATOM 1563 C C . LEU A 1 197 ? -7.690 -5.320 3.167 1.00 98.56 197 LEU A C 1
ATOM 1565 O O . LEU A 1 197 ? -8.459 -5.071 4.097 1.00 98.56 197 LEU A O 1
ATOM 1569 N N . SER A 1 198 ? -7.288 -6.549 2.872 1.00 98.44 198 SER A N 1
ATOM 1570 C CA . SER A 1 198 ? -7.512 -7.701 3.736 1.00 98.44 198 SER A CA 1
ATOM 1571 C C . SER A 1 198 ? -6.308 -8.631 3.710 1.00 98.44 198 SER A C 1
ATOM 1573 O O . SER A 1 198 ? -5.790 -8.946 2.636 1.00 98.44 198 SER A O 1
ATOM 1575 N N . ILE A 1 199 ? -5.908 -9.094 4.889 1.00 98.31 199 ILE A N 1
ATOM 1576 C CA . ILE A 1 199 ? -4.894 -10.125 5.086 1.00 98.31 199 ILE A CA 1
ATOM 1577 C C . ILE A 1 199 ? -5.552 -11.273 5.841 1.00 98.31 199 ILE A C 1
ATOM 1579 O O . ILE A 1 199 ? -6.077 -11.073 6.935 1.00 98.31 199 ILE A O 1
ATOM 1583 N N . GLU A 1 200 ? -5.536 -12.461 5.253 1.00 97.56 200 GLU A N 1
ATOM 1584 C CA . GLU A 1 200 ? -6.083 -13.681 5.842 1.00 97.56 200 GLU A CA 1
ATOM 1585 C C . GLU A 1 200 ? -4.966 -14.524 6.459 1.00 97.56 200 GLU A C 1
ATOM 1587 O O . GLU A 1 200 ? -3.922 -14.725 5.832 1.00 97.56 200 GLU A O 1
ATOM 1592 N N . ALA A 1 201 ? -5.223 -15.065 7.652 1.00 96.25 201 ALA A N 1
ATOM 1593 C CA . ALA A 1 201 ? -4.323 -15.930 8.414 1.00 96.25 201 ALA A CA 1
ATOM 1594 C C . ALA A 1 201 ? -2.902 -15.351 8.555 1.00 96.25 201 ALA A C 1
ATOM 1596 O O . ALA A 1 201 ? -1.919 -16.032 8.269 1.00 96.25 201 ALA A O 1
ATOM 1597 N N . LEU A 1 202 ? -2.808 -14.086 8.972 1.00 96.44 202 LEU A N 1
ATOM 1598 C CA . LEU A 1 202 ? -1.539 -13.427 9.264 1.00 96.44 202 LEU A CA 1
ATOM 1599 C C . LEU A 1 202 ? -0.922 -14.042 10.522 1.00 96.44 202 LEU A C 1
ATOM 1601 O O . LEU A 1 202 ? -1.557 -14.098 11.575 1.00 96.44 202 LEU A O 1
ATOM 1605 N N . LYS A 1 203 ? 0.331 -14.464 10.423 1.00 95.38 203 LYS A N 1
ATOM 1606 C CA . LYS A 1 203 ? 1.141 -14.947 11.533 1.00 95.38 203 LYS A CA 1
ATOM 1607 C C . LYS A 1 203 ? 2.395 -14.089 11.646 1.00 95.38 203 LYS A C 1
ATOM 1609 O O . LYS A 1 203 ? 3.064 -13.866 10.641 1.00 95.38 203 LYS A O 1
ATOM 1614 N N . ILE A 1 204 ? 2.692 -13.632 12.857 1.00 94.50 204 ILE A N 1
ATOM 1615 C CA . ILE A 1 204 ? 3.909 -12.892 13.206 1.00 94.50 204 ILE A CA 1
ATOM 1616 C C . ILE A 1 204 ? 4.463 -13.559 14.460 1.00 94.50 204 ILE A C 1
ATOM 1618 O O . ILE A 1 204 ? 3.833 -13.482 15.512 1.00 94.50 204 ILE A O 1
ATOM 1622 N N . ASP A 1 205 ? 5.581 -14.272 14.339 1.00 91.75 205 ASP A N 1
ATOM 1623 C CA . ASP A 1 205 ? 6.123 -15.120 15.409 1.00 91.75 205 ASP A CA 1
ATOM 1624 C C . ASP A 1 205 ? 5.057 -16.086 15.977 1.00 91.75 205 ASP A C 1
ATOM 1626 O O . ASP A 1 205 ? 4.654 -17.051 15.317 1.00 91.75 205 ASP A O 1
ATOM 1630 N N . THR A 1 206 ? 4.579 -15.829 17.197 1.00 88.88 206 THR A N 1
ATOM 1631 C CA . THR A 1 206 ? 3.531 -16.598 17.887 1.00 88.88 206 THR A CA 1
ATOM 1632 C C . THR A 1 206 ? 2.132 -16.007 17.708 1.00 88.88 206 THR A C 1
ATOM 1634 O O . THR A 1 206 ? 1.143 -16.708 17.919 1.00 88.88 206 THR A O 1
ATOM 1637 N N . LEU A 1 207 ? 2.023 -14.741 17.291 1.00 91.44 207 LEU A N 1
ATOM 1638 C CA . LEU A 1 207 ? 0.749 -14.076 17.049 1.00 91.44 207 LEU A CA 1
ATOM 1639 C C . LEU A 1 207 ? 0.089 -14.654 15.797 1.00 91.44 207 LEU A C 1
ATOM 1641 O O . LEU A 1 207 ? 0.716 -14.747 14.742 1.00 91.44 207 LEU A O 1
ATOM 1645 N N . ARG A 1 208 ? -1.206 -14.973 15.892 1.00 94.00 208 ARG A N 1
ATOM 1646 C CA . ARG A 1 208 ? -2.020 -15.433 14.762 1.00 94.00 208 ARG A CA 1
ATOM 1647 C C . ARG A 1 208 ? -3.333 -14.665 14.677 1.00 94.00 208 ARG A C 1
ATOM 1649 O O . ARG A 1 208 ? -4.184 -14.769 15.562 1.00 94.00 208 ARG A O 1
ATOM 1656 N N . LEU A 1 209 ? -3.503 -13.947 13.573 1.00 95.81 209 LEU A N 1
ATOM 1657 C CA . LEU A 1 209 ? -4.696 -13.180 13.249 1.00 95.81 209 LEU A CA 1
ATOM 1658 C C . LEU A 1 209 ? -5.423 -13.819 12.063 1.00 95.81 209 LEU A C 1
ATOM 1660 O O . LEU A 1 209 ? -4.831 -14.001 10.999 1.00 95.81 209 LEU A O 1
ATOM 1664 N N . ASP A 1 210 ? -6.706 -14.150 12.205 1.00 96.69 210 ASP A N 1
ATOM 1665 C CA . ASP A 1 210 ? -7.433 -14.813 11.113 1.00 96.69 210 ASP A CA 1
ATOM 1666 C C . ASP A 1 210 ? -7.754 -13.850 9.979 1.00 96.69 210 ASP A C 1
ATOM 1668 O O . ASP A 1 210 ? -7.670 -14.216 8.806 1.00 96.69 210 ASP A O 1
ATOM 1672 N N . THR A 1 211 ? -8.144 -12.620 10.300 1.00 97.38 211 THR A N 1
ATOM 1673 C CA . THR A 1 211 ? -8.386 -11.584 9.299 1.00 97.38 211 THR A CA 1
ATOM 1674 C C . THR A 1 211 ? -8.034 -10.217 9.855 1.00 97.38 211 THR A C 1
ATOM 1676 O O . THR A 1 211 ? -8.645 -9.757 10.816 1.00 97.38 211 THR A O 1
ATOM 1679 N N . LEU A 1 212 ? -7.086 -9.549 9.206 1.00 97.94 212 LEU A N 1
ATOM 1680 C CA . LEU A 1 212 ? -6.846 -8.117 9.348 1.00 97.94 212 LEU A CA 1
ATOM 1681 C C . LEU A 1 212 ? -7.475 -7.414 8.149 1.00 97.94 212 LEU A C 1
ATOM 1683 O O . LEU A 1 212 ? -7.307 -7.860 7.015 1.00 97.94 212 LEU A O 1
ATOM 1687 N N . PHE A 1 213 ? -8.191 -6.318 8.375 1.00 98.38 213 PHE A N 1
ATOM 1688 C CA . PHE A 1 213 ? -8.797 -5.546 7.296 1.00 98.38 213 PHE A CA 1
ATOM 1689 C C . PHE A 1 213 ? -8.655 -4.041 7.500 1.00 98.38 213 PHE A C 1
ATOM 1691 O O . PHE A 1 213 ? -8.547 -3.545 8.620 1.00 98.38 213 PHE A O 1
ATOM 1698 N N . LEU A 1 214 ? -8.714 -3.317 6.387 1.00 98.69 214 LEU A N 1
ATOM 1699 C CA . LEU A 1 214 ? -8.809 -1.866 6.332 1.00 98.69 214 LEU A CA 1
ATOM 1700 C C . LEU A 1 214 ? -9.775 -1.479 5.213 1.00 98.69 214 LEU A C 1
ATOM 1702 O O . LEU A 1 214 ? -9.732 -2.039 4.118 1.00 98.69 214 LEU A O 1
ATOM 1706 N N . VAL A 1 215 ? -10.646 -0.517 5.481 1.00 98.62 215 VAL A N 1
ATOM 1707 C CA . VAL A 1 215 ? -11.577 0.075 4.523 1.00 98.62 215 VAL A CA 1
ATOM 1708 C C . VAL A 1 215 ? -11.437 1.587 4.607 1.00 98.62 215 VAL A C 1
ATOM 1710 O O . VAL A 1 215 ? -11.493 2.148 5.693 1.00 98.62 215 VAL A O 1
ATOM 1713 N N . ILE A 1 216 ? -11.265 2.238 3.464 1.00 98.31 216 ILE A N 1
ATOM 1714 C CA . ILE A 1 216 ? -11.189 3.693 3.330 1.00 98.31 216 ILE A CA 1
ATOM 1715 C C . ILE A 1 216 ? -12.278 4.112 2.351 1.00 98.31 216 ILE A C 1
ATOM 1717 O O . ILE A 1 216 ? -12.397 3.520 1.277 1.00 98.31 216 ILE A O 1
ATOM 1721 N N . ARG A 1 217 ? -13.076 5.114 2.704 1.00 98.12 217 ARG A N 1
ATOM 1722 C CA . ARG A 1 217 ? -14.104 5.699 1.841 1.00 98.12 217 ARG A CA 1
ATOM 1723 C C . ARG A 1 217 ? -14.101 7.203 2.005 1.00 98.12 217 ARG A C 1
ATOM 1725 O O . ARG A 1 217 ? -14.127 7.690 3.124 1.00 98.12 217 ARG A O 1
ATOM 1732 N N . GLN A 1 218 ? -14.098 7.931 0.905 1.00 96.50 218 GLN A N 1
ATOM 1733 C CA . GLN A 1 218 ? -14.161 9.381 0.904 1.00 96.50 218 GLN A CA 1
ATOM 1734 C C . GLN A 1 218 ? -15.178 9.852 -0.119 1.00 96.50 218 GLN A C 1
ATOM 1736 O O . GLN A 1 218 ? -15.173 9.394 -1.261 1.00 96.50 218 GLN A O 1
ATOM 1741 N N . ASP A 1 219 ? -16.010 10.803 0.284 1.00 92.38 219 ASP A N 1
ATOM 1742 C CA . ASP A 1 219 ? -17.023 11.409 -0.567 1.00 92.38 219 ASP A CA 1
ATOM 1743 C C . ASP A 1 219 ? -17.069 12.941 -0.418 1.00 92.38 219 ASP A C 1
ATOM 1745 O O . ASP A 1 219 ? -16.126 13.579 0.037 1.00 92.38 219 ASP A O 1
ATOM 1749 N N . THR A 1 220 ? -18.190 13.518 -0.843 1.00 93.94 220 THR A N 1
ATOM 1750 C CA . THR A 1 220 ? -18.676 14.870 -0.539 1.00 93.94 220 THR A CA 1
ATOM 1751 C C . THR A 1 220 ? -18.281 15.500 0.793 1.00 93.94 220 THR A C 1
ATOM 1753 O O . THR A 1 220 ? -17.894 16.665 0.876 1.00 93.94 220 THR A O 1
ATOM 1756 N N . ALA A 1 221 ? -18.544 14.736 1.841 1.00 93.88 221 ALA A N 1
ATOM 1757 C CA . ALA A 1 221 ? -18.819 15.219 3.179 1.00 93.88 221 ALA A CA 1
ATOM 1758 C C . ALA A 1 221 ? -17.784 14.722 4.184 1.00 93.88 221 ALA A C 1
ATOM 1760 O O . ALA A 1 221 ? -17.482 15.442 5.137 1.00 93.88 221 ALA A O 1
ATOM 1761 N N . CYS A 1 222 ? -17.244 13.517 3.983 1.00 95.19 222 CYS A N 1
ATOM 1762 C CA . CYS A 1 222 ? -16.287 12.944 4.916 1.00 95.19 222 CYS A CA 1
ATOM 1763 C C . CYS A 1 222 ? -15.269 11.996 4.271 1.00 95.19 222 CYS A C 1
ATOM 1765 O O . CYS A 1 222 ? -15.405 11.533 3.135 1.00 95.19 222 CYS A O 1
ATOM 1767 N N . LEU A 1 223 ? -14.236 11.693 5.054 1.00 96.69 223 LEU A N 1
ATOM 1768 C CA . LEU A 1 223 ? -13.340 10.555 4.907 1.00 96.69 223 LEU A CA 1
ATOM 1769 C C . LEU A 1 223 ? -13.605 9.590 6.068 1.00 96.69 223 LEU A C 1
ATOM 1771 O O . LEU A 1 223 ? -13.333 9.918 7.218 1.00 96.69 223 LEU A O 1
ATOM 1775 N N . SER A 1 224 ? -14.096 8.395 5.765 1.00 98.00 224 SER A N 1
ATOM 1776 C CA . SER A 1 224 ? -14.279 7.289 6.701 1.00 98.00 224 SER A CA 1
ATOM 1777 C C . SER A 1 224 ? -13.159 6.262 6.538 1.00 98.00 224 SER A C 1
ATOM 1779 O O . SER A 1 224 ? -12.837 5.831 5.427 1.00 98.00 224 SER A O 1
ATOM 1781 N N . ILE A 1 225 ? -12.562 5.857 7.654 1.00 98.19 225 ILE A N 1
ATOM 1782 C CA . ILE A 1 225 ? -11.507 4.851 7.734 1.00 98.19 225 ILE A CA 1
ATOM 1783 C C . ILE A 1 225 ? -11.933 3.827 8.778 1.00 98.19 225 ILE A C 1
ATOM 1785 O O . ILE A 1 225 ? -12.170 4.174 9.927 1.00 98.19 225 ILE A O 1
ATOM 1789 N N . ARG A 1 226 ? -11.994 2.551 8.410 1.00 98.56 226 ARG A N 1
ATOM 1790 C CA . ARG A 1 226 ? -12.274 1.459 9.342 1.00 98.56 226 ARG A CA 1
ATOM 1791 C C . ARG A 1 226 ? -11.212 0.384 9.221 1.00 98.56 226 ARG A C 1
ATOM 1793 O O . ARG A 1 226 ? -11.125 -0.279 8.190 1.00 98.56 226 ARG A O 1
ATOM 1800 N N . GLY A 1 227 ? -10.431 0.203 10.274 1.00 98.50 227 GLY A N 1
ATOM 1801 C CA . GLY A 1 227 ? -9.469 -0.885 10.412 1.00 98.50 227 GLY A CA 1
ATOM 1802 C C . GLY A 1 227 ? -9.932 -1.875 11.467 1.00 98.50 227 GLY A C 1
ATOM 1803 O O . GLY A 1 227 ? -10.652 -1.505 12.393 1.00 98.50 227 GLY A O 1
ATOM 1804 N N . GLY A 1 228 ? -9.531 -3.134 11.358 1.00 98.06 228 GLY A N 1
ATOM 1805 C CA . GLY A 1 228 ? -9.843 -4.089 12.407 1.00 98.06 228 GLY A CA 1
ATOM 1806 C C . GLY A 1 228 ? -9.248 -5.466 12.215 1.00 98.06 228 GLY A C 1
ATOM 1807 O O . GLY A 1 228 ? -8.679 -5.802 11.176 1.00 98.06 228 GLY A O 1
ATOM 1808 N N . ILE A 1 229 ? -9.411 -6.257 13.265 1.00 97.44 229 ILE A N 1
ATOM 1809 C CA . ILE A 1 229 ? -9.002 -7.646 13.367 1.00 97.44 229 ILE A CA 1
ATOM 1810 C C . ILE A 1 229 ? -10.241 -8.463 13.717 1.00 97.44 229 ILE A C 1
ATOM 1812 O O . ILE A 1 229 ? -11.079 -8.060 14.525 1.00 97.44 229 ILE A O 1
ATOM 1816 N N . THR A 1 230 ? -10.370 -9.623 13.096 1.00 96.69 230 THR A N 1
ATOM 1817 C CA . THR A 1 230 ? -11.356 -10.633 13.464 1.00 96.69 230 THR A CA 1
ATOM 1818 C C . THR A 1 230 ? -10.636 -11.958 13.605 1.00 96.69 230 THR A C 1
ATOM 1820 O O . THR A 1 230 ? -10.172 -12.502 12.607 1.00 96.69 230 THR A O 1
ATOM 1823 N N . ASN A 1 231 ? -10.571 -12.467 14.832 1.00 96.38 231 ASN A N 1
ATOM 1824 C CA . ASN A 1 231 ? -10.240 -13.855 15.115 1.00 96.38 231 ASN A CA 1
ATOM 1825 C C . ASN A 1 231 ? -11.540 -14.614 15.348 1.00 96.38 231 ASN A C 1
ATOM 1827 O O . ASN A 1 231 ? -12.339 -14.262 16.215 1.00 96.38 231 ASN A O 1
ATOM 1831 N N . ASN A 1 232 ? -11.782 -15.623 14.522 1.00 91.50 232 ASN A N 1
ATOM 1832 C CA . ASN A 1 232 ? -13.004 -16.406 14.558 1.00 91.50 232 ASN A CA 1
ATOM 1833 C C . ASN A 1 232 ? -12.904 -17.538 15.593 1.00 91.50 232 ASN A C 1
ATOM 1835 O O . ASN A 1 232 ? -11.846 -17.794 16.160 1.00 91.50 232 ASN A O 1
ATOM 1839 N N . LYS A 1 233 ? -14.019 -18.244 15.809 1.00 89.31 233 LYS A N 1
ATOM 1840 C CA . LYS A 1 233 ? -14.149 -19.335 16.793 1.00 89.31 233 LYS A CA 1
ATOM 1841 C C . LYS A 1 233 ? -13.191 -20.523 16.602 1.00 89.31 233 LYS A C 1
ATOM 1843 O O . LYS A 1 233 ? -13.132 -21.391 17.459 1.00 89.31 233 LYS A O 1
ATOM 1848 N N . TYR A 1 234 ? -12.493 -20.601 15.470 1.00 88.25 234 TYR A N 1
ATOM 1849 C CA . TYR A 1 234 ? -11.508 -21.641 15.171 1.00 88.25 234 TYR A CA 1
ATOM 1850 C C . TYR A 1 234 ? -10.060 -21.168 15.393 1.00 88.25 234 TYR A C 1
ATOM 1852 O O . TYR A 1 234 ? -9.126 -21.924 15.115 1.00 88.25 234 TYR A O 1
ATOM 1860 N N . ASN A 1 235 ? -9.842 -19.930 15.856 1.00 90.50 235 ASN A N 1
ATOM 1861 C CA . ASN A 1 235 ? -8.506 -19.444 16.187 1.00 90.50 235 ASN A CA 1
ATOM 1862 C C . ASN A 1 235 ? -7.978 -20.159 17.447 1.00 90.50 235 ASN A C 1
ATOM 1864 O O . ASN A 1 235 ? -8.662 -20.160 18.467 1.00 90.50 235 ASN A O 1
ATOM 1868 N N . PRO A 1 236 ? -6.763 -20.735 17.417 1.00 84.00 236 PRO A N 1
ATOM 1869 C CA . PRO A 1 236 ? -6.251 -21.545 18.524 1.00 84.00 236 PRO A CA 1
ATOM 1870 C C . PRO A 1 236 ? -5.757 -20.734 19.732 1.00 84.00 236 PRO A C 1
ATOM 1872 O O . PRO A 1 236 ? -5.458 -21.332 20.760 1.00 84.00 236 PRO A O 1
ATOM 1875 N N . HIS A 1 237 ? -5.614 -19.409 19.613 1.00 83.62 237 HIS A N 1
ATOM 1876 C CA . HIS A 1 237 ? -5.055 -18.572 20.680 1.00 83.62 237 HIS A CA 1
ATOM 1877 C C . HIS A 1 237 ? -6.111 -17.703 21.355 1.00 83.62 237 HIS A C 1
ATOM 1879 O O . HIS A 1 237 ? -6.284 -17.779 22.567 1.00 83.62 237 HIS A O 1
ATOM 1885 N N . LEU A 1 238 ? -6.790 -16.850 20.586 1.00 89.25 238 LEU A N 1
ATOM 1886 C CA . LEU A 1 238 ? -7.750 -15.899 21.137 1.00 89.25 238 LEU A CA 1
ATOM 1887 C C . LEU A 1 238 ? -8.835 -15.596 20.111 1.00 89.25 238 LEU A C 1
ATOM 1889 O O . LEU A 1 238 ? -8.524 -15.175 18.996 1.00 89.25 238 LEU A O 1
ATOM 1893 N N . VAL A 1 239 ? -10.095 -15.752 20.515 1.00 94.44 239 VAL A N 1
ATOM 1894 C CA . VAL A 1 239 ? -11.273 -15.372 19.730 1.00 94.44 239 VAL A CA 1
ATOM 1895 C C . VAL A 1 239 ? -11.712 -13.977 20.161 1.00 94.44 239 VAL A C 1
ATOM 1897 O O . VAL A 1 239 ? -12.071 -13.758 21.317 1.00 94.44 239 VAL A O 1
ATOM 1900 N N . PHE A 1 240 ? -11.662 -13.020 19.238 1.00 96.31 240 PHE A N 1
ATOM 1901 C CA . PHE A 1 240 ? -12.050 -11.637 19.500 1.00 96.31 240 PHE A CA 1
ATOM 1902 C C . PHE A 1 240 ? -12.300 -10.878 18.199 1.00 96.31 240 PHE A C 1
ATOM 1904 O O . PHE A 1 240 ? -11.837 -11.256 17.116 1.00 96.31 240 PHE A O 1
ATOM 1911 N N . LYS A 1 241 ? -12.986 -9.746 18.321 1.00 97.25 241 LYS A N 1
ATOM 1912 C CA . LYS A 1 241 ? -13.049 -8.727 17.275 1.00 97.25 241 LYS A CA 1
ATOM 1913 C C . LYS A 1 241 ? -12.568 -7.419 17.852 1.00 97.25 241 LYS A C 1
ATOM 1915 O O . LYS A 1 241 ? -12.935 -7.055 18.962 1.00 97.25 241 LYS A O 1
ATOM 1920 N N . SER A 1 242 ? -11.763 -6.702 17.088 1.00 97.50 242 SER A N 1
ATOM 1921 C CA . SER A 1 242 ? -11.393 -5.338 17.429 1.00 97.50 242 SER A CA 1
ATOM 1922 C C . SER A 1 242 ? -11.445 -4.474 16.189 1.00 97.50 242 SER A C 1
ATOM 1924 O O . SER A 1 242 ? -11.059 -4.915 15.105 1.00 97.50 242 SER A O 1
ATOM 1926 N N . SER A 1 243 ? -11.934 -3.248 16.323 1.00 98.12 243 SER A N 1
ATOM 1927 C CA . SER A 1 243 ? -11.906 -2.297 15.226 1.00 98.12 243 SER A CA 1
ATOM 1928 C C . SER A 1 243 ? -11.683 -0.875 15.699 1.00 98.12 243 SER A C 1
ATOM 1930 O O . SER A 1 243 ? -12.083 -0.491 16.793 1.00 98.12 243 SER A O 1
ATOM 1932 N N . ILE A 1 244 ? -11.054 -0.104 14.824 1.00 98.38 244 ILE A N 1
ATOM 1933 C CA . ILE A 1 244 ? -10.900 1.335 14.926 1.00 98.38 244 ILE A CA 1
ATOM 1934 C C . ILE A 1 244 ? -11.649 1.965 13.756 1.00 98.38 244 ILE A C 1
ATOM 1936 O O . ILE A 1 244 ? -11.454 1.573 12.603 1.00 98.38 244 ILE A O 1
ATOM 1940 N N . THR A 1 245 ? -12.536 2.907 14.050 1.00 98.44 245 THR A N 1
ATOM 1941 C CA . THR A 1 245 ? -13.297 3.649 13.043 1.00 98.44 245 THR A CA 1
ATOM 1942 C C . THR A 1 245 ? -13.002 5.126 13.211 1.00 98.44 245 THR A C 1
ATOM 1944 O O . THR A 1 245 ? -13.243 5.682 14.274 1.00 98.44 245 THR A O 1
ATOM 1947 N N . GLY A 1 246 ? -12.449 5.743 12.177 1.00 98.00 246 GLY A N 1
ATOM 1948 C CA . GLY A 1 246 ? -12.227 7.173 12.095 1.00 98.00 246 GLY A CA 1
ATOM 1949 C C . GLY A 1 246 ? -13.150 7.796 11.059 1.00 98.00 246 GLY A C 1
ATOM 1950 O O . GLY A 1 246 ? -13.313 7.250 9.969 1.00 98.00 246 GLY A O 1
ATOM 1951 N N . GLU A 1 247 ? -13.713 8.952 11.372 1.00 97.62 247 GLU A N 1
ATOM 1952 C CA . GLU A 1 247 ? -14.424 9.784 10.407 1.00 97.62 247 GLU A CA 1
ATOM 1953 C C . GLU A 1 247 ? -13.884 11.200 10.487 1.00 97.62 247 GLU A C 1
ATOM 1955 O O . GLU A 1 247 ? -13.882 11.804 11.549 1.00 97.62 247 GLU A O 1
ATOM 1960 N N . ILE A 1 248 ? -13.417 11.740 9.370 1.00 95.31 248 ILE A N 1
ATOM 1961 C CA . ILE A 1 248 ? -12.959 13.122 9.283 1.00 95.31 248 ILE A CA 1
ATOM 1962 C C . ILE A 1 248 ? -13.960 13.861 8.413 1.00 95.31 248 ILE A C 1
ATOM 1964 O O . ILE A 1 248 ? -14.210 13.449 7.282 1.00 95.31 248 ILE A O 1
ATOM 1968 N N . ARG A 1 249 ? -14.555 14.914 8.962 1.00 94.88 249 ARG A N 1
ATOM 1969 C CA . ARG A 1 249 ? -15.444 15.857 8.284 1.00 94.88 249 ARG A CA 1
ATOM 1970 C C . ARG A 1 249 ? -14.726 17.197 8.152 1.00 94.88 249 ARG A C 1
ATOM 1972 O O . ARG A 1 249 ? -13.624 17.396 8.659 1.00 94.88 249 ARG A O 1
ATOM 1979 N N . SER A 1 250 ? -15.373 18.168 7.515 1.00 89.88 250 SER A N 1
ATOM 1980 C CA . SER A 1 250 ? -14.752 19.483 7.312 1.00 89.88 250 SER A CA 1
ATOM 1981 C C . SER A 1 250 ? -14.447 20.253 8.594 1.00 89.88 250 SER A C 1
ATOM 1983 O O . SER A 1 250 ? -13.487 21.020 8.606 1.00 89.88 250 SER A O 1
ATOM 1985 N N . ASN A 1 251 ? -15.237 20.047 9.652 1.00 88.50 251 ASN A N 1
ATOM 1986 C CA . ASN A 1 251 ? -15.159 20.829 10.891 1.00 88.50 251 ASN A CA 1
ATOM 1987 C C . ASN A 1 251 ? -14.942 19.974 12.147 1.00 88.50 251 ASN A C 1
ATOM 1989 O O . ASN A 1 251 ? -14.816 20.528 13.238 1.00 88.50 251 ASN A O 1
ATOM 1993 N N . ASP A 1 252 ? -14.950 18.648 12.025 1.00 92.88 252 ASP A N 1
ATOM 1994 C CA . ASP A 1 252 ? -14.675 17.745 13.134 1.00 92.88 252 ASP A CA 1
ATOM 1995 C C . ASP A 1 252 ? -14.077 16.423 12.660 1.00 92.88 252 ASP A C 1
ATOM 1997 O O . ASP A 1 252 ? -14.072 16.110 11.469 1.00 92.88 252 ASP A O 1
ATOM 2001 N N . ALA A 1 253 ? -13.519 15.678 13.603 1.00 94.94 253 ALA A N 1
ATOM 2002 C CA . ALA A 1 253 ? -13.052 14.326 13.381 1.00 94.94 253 ALA A CA 1
ATOM 2003 C C . ALA A 1 253 ? -13.472 13.441 14.550 1.00 94.94 253 ALA A C 1
ATOM 2005 O O . ALA A 1 253 ? -13.427 13.863 15.700 1.00 94.94 253 ALA A O 1
ATOM 2006 N N . GLU A 1 254 ? -13.841 12.206 14.268 1.00 97.19 254 GLU A N 1
ATOM 2007 C CA . GLU A 1 254 ? -14.176 11.196 15.258 1.00 97.19 254 GLU A CA 1
ATOM 2008 C C . GLU A 1 254 ? -13.230 10.020 15.142 1.00 97.19 254 GLU A C 1
ATOM 2010 O O . GLU A 1 254 ? -12.809 9.645 14.047 1.00 97.19 254 GLU A O 1
ATOM 2015 N N . LEU A 1 255 ? -12.913 9.429 16.286 1.00 98.06 255 LEU A N 1
ATOM 2016 C CA . LEU A 1 255 ? -12.197 8.173 16.381 1.00 98.06 255 LEU A CA 1
ATOM 2017 C C . LEU A 1 255 ? -12.899 7.292 17.403 1.00 98.06 255 LEU A C 1
ATOM 2019 O O . LEU A 1 255 ? -13.083 7.710 18.539 1.00 98.06 255 LEU A O 1
ATOM 2023 N N . MET A 1 256 ? -13.254 6.079 17.007 1.00 98.44 256 MET A N 1
ATOM 2024 C CA . MET A 1 256 ? -13.970 5.096 17.809 1.00 98.44 256 MET A CA 1
ATOM 2025 C C . MET A 1 256 ? -13.176 3.799 17.878 1.00 98.44 256 MET A C 1
ATOM 2027 O O . MET A 1 256 ? -12.743 3.280 16.849 1.00 98.44 256 MET A O 1
ATOM 2031 N N . LEU A 1 257 ? -13.027 3.259 19.082 1.00 98.31 257 LEU A N 1
ATOM 2032 C CA . LEU A 1 257 ? -12.467 1.944 19.362 1.00 98.31 257 LEU A CA 1
ATOM 2033 C C . LEU A 1 257 ? -13.584 1.002 19.800 1.00 98.31 257 LEU A C 1
ATOM 2035 O O . LEU A 1 257 ? -14.393 1.342 20.665 1.00 98.31 257 LEU A O 1
ATOM 2039 N N . ASP A 1 258 ? -13.592 -0.190 19.217 1.00 98.19 258 ASP A N 1
ATOM 2040 C CA . ASP A 1 258 ? -14.520 -1.268 19.540 1.00 98.19 258 ASP A CA 1
ATOM 2041 C C . ASP A 1 258 ? -13.733 -2.563 19.786 1.00 9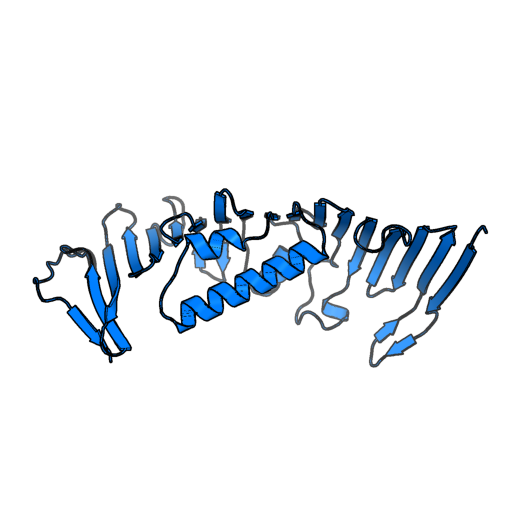8.19 258 ASP A C 1
ATOM 2043 O O . ASP A 1 258 ? -12.804 -2.890 19.035 1.00 98.19 258 ASP A O 1
ATOM 2047 N N . TYR A 1 259 ? -14.092 -3.289 20.842 1.00 98.25 259 TYR A N 1
ATOM 2048 C CA . TYR A 1 259 ? -13.583 -4.620 21.150 1.00 98.25 259 TYR A CA 1
ATOM 2049 C C . TYR A 1 259 ? -14.702 -5.519 21.682 1.00 98.25 259 TYR A C 1
ATOM 2051 O O . TYR A 1 259 ? -15.408 -5.160 22.629 1.00 98.25 259 TYR A O 1
ATOM 2059 N N . GLU A 1 260 ? -14.782 -6.731 21.139 1.00 97.81 260 GLU A N 1
ATOM 2060 C CA . GLU A 1 260 ? -15.692 -7.798 21.554 1.00 97.81 260 GLU A CA 1
ATOM 2061 C C . GLU A 1 260 ? -14.898 -9.080 21.832 1.00 97.81 260 GLU A C 1
ATOM 2063 O O . GLU A 1 260 ? -14.013 -9.457 21.055 1.00 97.81 260 GLU A O 1
ATOM 2068 N N . ASN A 1 261 ? -15.220 -9.758 22.937 1.00 95.69 261 ASN A N 1
ATOM 2069 C CA . ASN A 1 261 ? -14.618 -11.047 23.287 1.00 95.69 261 ASN A CA 1
ATOM 2070 C C . ASN A 1 261 ? -15.280 -12.221 22.534 1.00 95.69 261 ASN A C 1
ATOM 2072 O O . ASN A 1 261 ? -16.172 -12.037 21.705 1.00 95.69 261 ASN A O 1
ATOM 2076 N N . GLU A 1 262 ? -14.868 -13.448 22.856 1.00 94.81 262 GLU A N 1
ATOM 2077 C CA . GLU A 1 262 ? -15.414 -14.686 22.285 1.00 94.81 262 GLU A CA 1
ATOM 2078 C C . GLU A 1 262 ? -16.941 -14.816 22.414 1.00 94.81 262 GLU A C 1
ATOM 2080 O O . GLU A 1 262 ? -17.600 -15.313 21.501 1.00 94.81 262 GLU A O 1
ATOM 2085 N N . LYS A 1 263 ? -17.514 -14.338 23.525 1.00 94.06 263 LYS A N 1
ATOM 2086 C CA . LYS A 1 263 ? -18.957 -14.392 23.803 1.00 94.06 263 LYS A CA 1
ATOM 2087 C C . LYS A 1 263 ? -19.747 -13.300 23.075 1.00 94.06 263 LYS A C 1
ATOM 2089 O O . LYS A 1 263 ? -20.970 -13.267 23.177 1.00 94.06 263 LYS A O 1
ATOM 2094 N N . GLY A 1 264 ? -19.068 -12.399 22.363 1.00 93.94 264 GLY A N 1
ATOM 2095 C CA . GLY A 1 264 ? -19.672 -11.200 21.783 1.00 93.94 264 GLY A CA 1
ATOM 2096 C C . GLY A 1 264 ? -19.960 -10.105 22.813 1.00 93.94 264 GLY A C 1
ATOM 2097 O O . GLY A 1 264 ? -20.672 -9.150 22.510 1.00 93.94 264 GLY A O 1
ATOM 2098 N N . GLU A 1 265 ? -19.423 -10.216 24.031 1.00 96.19 265 GLU A N 1
ATOM 2099 C CA . GLU A 1 265 ? -19.561 -9.175 25.045 1.00 96.19 265 GLU A CA 1
ATOM 2100 C C . GLU A 1 265 ? -18.636 -8.008 24.690 1.00 96.19 265 GLU A C 1
ATOM 2102 O O . GLU A 1 265 ? -17.432 -8.186 24.463 1.00 96.19 265 GLU A O 1
ATOM 2107 N N . LYS A 1 266 ? -19.202 -6.798 24.659 1.00 97.44 266 LYS A N 1
ATOM 2108 C CA . LYS A 1 266 ? -18.448 -5.572 24.398 1.00 97.44 266 LYS A CA 1
ATOM 2109 C C . LYS A 1 266 ? -17.520 -5.297 25.579 1.00 97.44 266 LYS A C 1
ATOM 2111 O O . LYS A 1 266 ? -17.985 -5.080 26.694 1.00 97.44 266 LYS A O 1
ATOM 2116 N N . GLY A 1 267 ? -16.213 -5.323 25.339 1.00 97.12 267 GLY A N 1
ATOM 2117 C CA . GLY A 1 267 ? -15.199 -4.997 26.344 1.00 97.12 267 GLY A CA 1
ATOM 2118 C C . GLY A 1 267 ? -14.712 -3.557 26.246 1.00 97.12 267 GLY A C 1
ATOM 2119 O O . GLY A 1 267 ? -14.397 -2.957 27.274 1.00 97.12 267 GLY A O 1
ATOM 2120 N N . VAL A 1 268 ? -14.696 -2.997 25.032 1.00 98.19 268 VAL A N 1
ATOM 2121 C CA . VAL A 1 268 ? -14.376 -1.588 24.777 1.00 98.19 268 VAL A CA 1
ATOM 2122 C C . VAL A 1 268 ? -15.367 -1.017 23.769 1.00 98.19 268 VAL A C 1
ATOM 2124 O O . VAL A 1 268 ? -15.599 -1.606 22.719 1.00 98.19 268 VAL A O 1
ATOM 2127 N N . LEU A 1 269 ? -15.923 0.142 24.099 1.00 98.25 269 LEU A N 1
ATOM 2128 C CA . LEU A 1 269 ? -16.623 1.049 23.203 1.00 98.25 269 LEU A CA 1
ATOM 2129 C C . LEU A 1 269 ? -16.305 2.459 23.679 1.00 98.25 269 LEU A C 1
ATOM 2131 O O . LEU A 1 269 ? -16.926 2.955 24.619 1.00 98.25 269 LEU A O 1
ATOM 2135 N N . LEU A 1 270 ? -15.287 3.065 23.085 1.00 97.88 270 LEU A N 1
ATOM 2136 C CA . LEU A 1 270 ? -14.802 4.369 23.512 1.00 97.88 270 LEU A CA 1
ATOM 2137 C C . LEU A 1 270 ? -14.190 5.108 22.336 1.00 97.88 270 LEU A C 1
ATOM 2139 O O . LEU A 1 270 ? -13.472 4.534 21.522 1.00 97.88 270 LEU A O 1
ATOM 2143 N N . GLY A 1 271 ? -14.430 6.403 22.288 1.00 97.19 271 GLY A N 1
ATOM 2144 C CA . GLY A 1 271 ? -13.905 7.263 21.262 1.00 97.19 271 GLY A CA 1
ATOM 2145 C C . GLY A 1 271 ? -13.844 8.714 21.681 1.00 97.19 271 GLY A C 1
ATOM 2146 O O . GLY A 1 271 ? -14.137 9.092 22.818 1.00 97.19 271 GLY A O 1
ATOM 2147 N N . VAL A 1 272 ? -13.445 9.531 20.720 1.00 96.94 272 VAL A N 1
ATOM 2148 C CA . VAL A 1 272 ? -13.309 10.971 20.873 1.00 96.94 272 VAL A CA 1
ATOM 2149 C C . VAL A 1 272 ? -13.802 11.672 19.614 1.00 96.94 272 VAL A C 1
ATOM 2151 O O . VAL A 1 272 ? -13.460 11.273 18.504 1.00 96.94 272 VAL A O 1
ATOM 2154 N N . ASN A 1 273 ? -14.586 12.730 19.794 1.00 96.31 273 ASN A N 1
ATOM 2155 C CA . ASN A 1 273 ? -14.849 13.742 18.779 1.00 96.31 273 ASN A CA 1
ATOM 2156 C C . ASN A 1 273 ? -13.900 14.925 19.017 1.00 96.31 273 ASN A C 1
ATOM 2158 O O . ASN A 1 273 ? -13.775 15.428 20.137 1.00 96.31 273 ASN A O 1
ATOM 2162 N N . VAL A 1 274 ? -13.224 15.356 17.962 1.00 93.81 274 VAL A N 1
ATOM 2163 C CA . VAL A 1 274 ? -12.229 16.423 17.941 1.00 93.81 274 VAL A CA 1
ATOM 2164 C C . VAL A 1 274 ? -12.756 17.559 17.081 1.00 93.81 274 VAL A C 1
ATOM 2166 O O . VAL A 1 274 ? -13.071 17.361 15.911 1.00 93.81 274 VAL A O 1
ATOM 2169 N N . ARG A 1 275 ? -12.804 18.769 17.639 1.00 91.56 275 ARG A N 1
ATOM 2170 C CA . ARG A 1 275 ? -13.224 19.989 16.936 1.00 91.56 275 ARG A CA 1
ATOM 2171 C C . ARG A 1 275 ? -12.167 21.084 17.043 1.00 91.56 275 ARG A C 1
ATOM 2173 O O . ARG A 1 275 ? -11.652 21.303 18.145 1.00 91.56 275 ARG A O 1
ATOM 2180 N N . PRO A 1 276 ? -11.863 21.821 15.960 1.00 86.56 276 PRO A N 1
ATOM 2181 C CA . PRO A 1 276 ? -11.077 23.045 16.046 1.00 86.56 276 PRO A CA 1
ATOM 2182 C C . PRO A 1 276 ? -11.738 24.056 16.995 1.00 86.56 276 PRO A C 1
ATOM 2184 O O . PRO A 1 276 ? -12.964 24.152 17.076 1.00 86.56 276 PRO A O 1
ATOM 2187 N N . SER A 1 277 ? -10.931 24.821 17.728 1.00 80.44 277 SER A N 1
ATOM 2188 C CA . SER A 1 277 ? -11.389 25.874 18.640 1.00 80.44 277 SER A CA 1
ATOM 2189 C C . SER A 1 277 ? -10.931 27.255 18.164 1.00 80.44 277 SER A C 1
ATOM 2191 O O . SER A 1 277 ? -9.848 27.400 17.602 1.00 80.44 277 SER A O 1
ATOM 2193 N N . MET A 1 278 ? -11.721 28.293 18.464 1.00 68.06 278 MET A N 1
ATOM 2194 C CA . MET A 1 278 ? -11.503 29.696 18.052 1.00 68.06 278 MET A CA 1
ATOM 2195 C C . MET A 1 278 ? -10.123 30.270 18.435 1.00 68.06 278 MET A C 1
ATOM 2197 O O . MET A 1 278 ? -9.673 31.238 17.838 1.00 68.06 278 MET A O 1
ATOM 2201 N N . ARG A 1 279 ? -9.440 29.698 19.439 1.00 68.94 279 ARG A N 1
ATOM 2202 C CA . ARG A 1 279 ? -8.125 30.156 19.934 1.00 68.94 279 ARG A CA 1
ATOM 2203 C C . ARG A 1 279 ? -6.964 29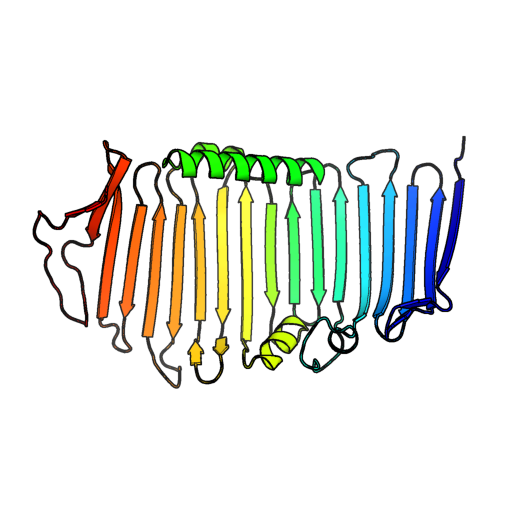.268 19.484 1.00 68.94 279 ARG A C 1
ATOM 2205 O O . ARG A 1 279 ? -6.042 29.038 20.254 1.00 68.94 279 ARG A O 1
ATOM 2212 N N . ASN A 1 280 ? -7.038 28.722 18.274 1.00 71.19 280 ASN A N 1
ATOM 2213 C CA . ASN A 1 280 ? -6.021 27.840 17.692 1.00 71.19 280 ASN A CA 1
ATOM 2214 C C . ASN A 1 280 ? -5.814 26.482 18.404 1.00 71.19 280 ASN A C 1
ATOM 2216 O O . ASN A 1 280 ? -4.969 25.697 17.977 1.00 71.19 280 ASN A O 1
ATOM 2220 N N . GLY A 1 281 ? -6.623 26.180 19.421 1.00 80.62 281 GLY A N 1
ATOM 2221 C CA . GLY A 1 281 ? -6.632 24.908 20.140 1.00 80.62 281 GLY A CA 1
ATOM 2222 C C . GLY A 1 281 ? -7.600 23.872 19.558 1.00 80.62 281 GLY A C 1
ATOM 2223 O O . GLY A 1 281 ? -8.290 24.124 18.567 1.00 80.62 281 GLY A O 1
ATOM 2224 N N . VAL A 1 282 ? -7.705 22.723 20.221 1.00 87.38 282 VAL A N 1
ATOM 2225 C CA . VAL A 1 282 ? -8.658 21.648 19.904 1.00 87.38 282 VAL A CA 1
ATOM 2226 C C . VAL A 1 282 ? -9.558 21.348 21.097 1.00 87.38 282 VAL A C 1
ATOM 2228 O O . VAL A 1 282 ? -9.139 21.415 22.253 1.00 87.38 282 VAL A O 1
ATOM 2231 N N . ARG A 1 283 ? -10.818 21.023 20.812 1.00 91.19 283 ARG A N 1
ATOM 2232 C CA . ARG A 1 283 ? -11.790 20.533 21.787 1.00 91.19 283 ARG A CA 1
ATOM 2233 C C . ARG A 1 283 ? -12.005 19.047 21.559 1.00 91.19 283 ARG A C 1
ATOM 2235 O O . ARG A 1 283 ? -12.409 18.654 20.470 1.00 91.19 283 ARG A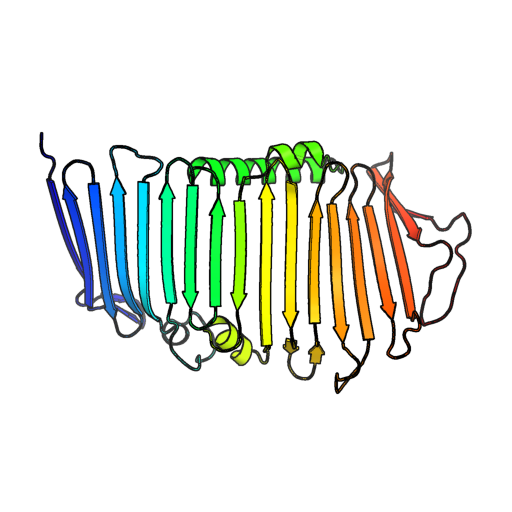 O 1
ATOM 2242 N N . LEU A 1 284 ? -11.768 18.261 22.595 1.00 93.50 284 LEU A N 1
ATOM 2243 C CA . LEU A 1 284 ? -12.008 16.828 22.637 1.00 93.50 284 LEU A CA 1
ATOM 2244 C C . LEU A 1 284 ? -13.272 16.569 23.456 1.00 93.50 284 LEU A C 1
ATOM 2246 O O . LEU A 1 284 ? -13.410 17.111 24.552 1.00 93.50 284 LEU A O 1
ATOM 2250 N N . THR A 1 285 ? -14.177 15.750 22.934 1.00 95.00 285 THR A N 1
ATOM 2251 C CA . THR A 1 285 ? -15.365 15.256 23.646 1.00 95.00 285 THR A CA 1
ATOM 2252 C C . THR A 1 285 ? -15.336 13.739 23.592 1.00 95.00 285 THR A C 1
ATOM 2254 O O . THR A 1 285 ? -15.217 13.182 22.502 1.00 95.00 285 THR A O 1
ATOM 2257 N N . PHE A 1 286 ? -15.421 13.067 24.737 1.00 95.56 286 PHE A N 1
ATOM 2258 C CA . PHE A 1 286 ? -15.471 11.606 24.749 1.00 95.56 286 PHE A CA 1
ATOM 2259 C C . PHE A 1 286 ? -16.838 11.105 24.269 1.00 95.56 286 PHE A C 1
ATOM 2261 O O . PHE A 1 286 ? -17.868 11.711 24.562 1.00 95.56 286 PHE A O 1
ATOM 2268 N N . ILE A 1 287 ? -16.836 10.008 23.517 1.00 95.19 287 ILE A N 1
ATOM 2269 C CA . ILE A 1 287 ? -18.032 9.391 22.931 1.00 95.19 287 ILE A CA 1
ATOM 2270 C C . ILE A 1 287 ? -17.955 7.857 23.057 1.00 95.19 287 ILE A C 1
ATOM 2272 O O . ILE A 1 287 ? -16.852 7.318 23.157 1.00 95.19 287 ILE A O 1
ATOM 2276 N N . PRO A 1 288 ? -19.085 7.130 23.056 1.00 95.31 288 PRO A N 1
ATOM 2277 C CA . PRO A 1 288 ? -20.450 7.648 23.152 1.00 95.31 288 PRO A CA 1
ATOM 2278 C C . PRO A 1 288 ? -20.768 8.077 24.596 1.00 95.31 288 PRO A C 1
ATOM 2280 O O . PRO A 1 288 ? -19.925 7.944 25.474 1.00 95.31 288 PRO A O 1
ATOM 2283 N N . GLU A 1 289 ? -21.974 8.590 24.841 1.00 93.88 289 GLU A N 1
ATOM 2284 C CA . GLU A 1 289 ? -22.449 8.978 26.181 1.00 93.88 289 GLU A CA 1
ATOM 2285 C C . GLU A 1 289 ? -22.410 7.816 27.186 1.00 93.88 289 GLU A C 1
ATOM 2287 O O . GLU A 1 289 ? -22.031 8.004 28.342 1.00 93.88 289 GLU A O 1
ATOM 2292 N N . GLU A 1 290 ? -22.712 6.604 26.716 1.00 95.81 290 GLU A N 1
ATOM 2293 C CA . GLU A 1 290 ? -22.584 5.360 27.476 1.00 95.81 290 GLU A CA 1
ATOM 2294 C C . GLU A 1 290 ? -21.405 4.516 26.960 1.00 95.81 290 GLU A C 1
ATOM 2296 O O . GLU A 1 290 ? -21.605 3.555 26.204 1.00 95.81 290 GLU A O 1
ATOM 2301 N N . PRO A 1 291 ? -20.149 4.864 27.293 1.00 97.00 291 PRO A N 1
ATOM 2302 C CA . PRO A 1 291 ? -19.006 4.085 26.847 1.00 97.00 291 PRO A CA 1
ATOM 2303 C C . PRO A 1 291 ? -18.945 2.742 27.580 1.00 97.00 291 PRO A C 1
ATOM 2305 O O . PRO A 1 291 ? -19.474 2.560 28.683 1.00 97.00 291 PRO A O 1
ATOM 2308 N N . VAL A 1 292 ? -18.205 1.810 26.989 1.00 98.06 292 VAL A N 1
ATOM 2309 C CA . VAL A 1 292 ? -17.838 0.549 27.633 1.00 98.06 292 VAL A CA 1
ATOM 2310 C C . VAL A 1 292 ? -16.329 0.507 27.799 1.00 98.06 292 VAL A C 1
ATOM 2312 O O . VAL A 1 292 ? -15.594 0.688 26.831 1.00 98.06 292 VAL A O 1
ATOM 2315 N N . VAL A 1 293 ? -15.853 0.258 29.016 1.00 96.44 293 VAL A N 1
ATOM 2316 C CA . VAL A 1 293 ? -14.424 0.073 29.303 1.00 96.44 293 VAL A CA 1
ATOM 2317 C C . VAL A 1 293 ? -14.271 -1.122 30.231 1.00 96.44 293 VAL A C 1
ATOM 2319 O O . VAL A 1 293 ? -14.943 -1.208 31.256 1.00 96.44 293 VAL A O 1
ATOM 2322 N N . ALA A 1 294 ? -13.406 -2.067 29.863 1.00 95.88 294 ALA A N 1
ATOM 2323 C CA . ALA A 1 294 ? -13.197 -3.309 30.606 1.00 95.88 294 ALA A CA 1
ATOM 2324 C C . ALA A 1 294 ? -14.518 -4.040 30.937 1.00 95.88 294 ALA A C 1
ATOM 2326 O O . ALA A 1 294 ? -14.742 -4.456 32.074 1.00 95.88 294 ALA A O 1
ATOM 2327 N N . PHE A 1 295 ? -15.399 -4.173 29.935 1.00 96.81 295 PHE A N 1
ATOM 2328 C CA . PHE A 1 295 ? -16.712 -4.840 30.031 1.00 96.81 295 PHE A CA 1
ATOM 2329 C C . PHE A 1 295 ? -17.721 -4.172 30.978 1.00 96.81 295 PHE A C 1
ATOM 2331 O O . PHE A 1 295 ? -18.753 -4.757 31.306 1.00 96.81 295 PHE A O 1
ATOM 2338 N N . ARG A 1 296 ? -17.454 -2.939 31.418 1.00 96.88 296 ARG A N 1
ATOM 2339 C CA . ARG A 1 296 ? -18.362 -2.162 32.266 1.00 96.88 296 ARG A CA 1
ATOM 2340 C C . ARG A 1 296 ? -18.890 -0.963 31.502 1.00 96.88 296 ARG A C 1
ATOM 2342 O O . ARG A 1 296 ? -18.124 -0.263 30.842 1.00 96.88 296 ARG A O 1
ATOM 2349 N N . LYS A 1 297 ? -20.200 -0.738 31.607 1.00 96.38 297 LYS A N 1
ATOM 2350 C CA . LYS A 1 297 ? -20.843 0.480 31.119 1.00 96.38 297 LYS A CA 1
ATOM 2351 C C . LYS A 1 297 ? -20.562 1.619 32.088 1.00 96.38 297 LYS A C 1
ATOM 2353 O O . LYS A 1 297 ? -20.687 1.440 33.299 1.00 96.38 297 LYS A O 1
ATOM 2358 N N . PHE A 1 298 ? -20.220 2.771 31.541 1.00 94.69 298 PHE A N 1
ATOM 2359 C CA . PHE A 1 298 ? -20.156 4.028 32.275 1.00 94.69 298 PHE A CA 1
ATOM 2360 C C . PHE A 1 298 ? -21.143 5.008 31.648 1.00 94.69 298 PHE A C 1
ATOM 2362 O O . PHE A 1 298 ? -21.729 4.724 30.607 1.00 94.69 298 PHE A O 1
ATOM 2369 N N . HIS A 1 299 ? -21.312 6.159 32.282 1.00 94.19 299 HIS A N 1
ATOM 2370 C CA . HIS A 1 299 ? -22.065 7.277 31.739 1.00 94.19 299 HIS A CA 1
ATOM 2371 C C . HIS A 1 299 ? -21.192 8.524 31.858 1.00 94.19 299 HIS A C 1
ATOM 2373 O O . HIS A 1 299 ? -20.687 8.827 32.943 1.00 94.19 299 HIS A O 1
ATOM 2379 N N . PHE A 1 300 ? -20.945 9.207 30.744 1.00 90.62 300 PHE A N 1
ATOM 2380 C CA . PHE A 1 300 ? -20.229 10.474 30.774 1.00 90.62 300 PHE A CA 1
ATOM 2381 C C . PHE A 1 300 ? -21.176 11.606 31.157 1.00 90.62 300 PHE A C 1
ATOM 2383 O O . PHE A 1 300 ? -22.186 11.824 30.503 1.00 90.62 300 PHE A O 1
ATOM 2390 N N . ASN A 1 301 ? -20.794 12.391 32.162 1.00 83.62 301 ASN A N 1
ATOM 2391 C CA . ASN A 1 301 ? -21.510 13.621 32.493 1.00 83.62 301 ASN A CA 1
ATOM 2392 C C . ASN A 1 301 ? -21.441 14.620 31.321 1.00 83.62 301 ASN A C 1
ATOM 2394 O O . ASN A 1 301 ? -20.454 14.649 30.583 1.00 83.62 301 ASN A O 1
ATOM 2398 N N . GLU A 1 302 ? -22.411 15.536 31.234 1.00 76.69 302 GLU A N 1
ATOM 2399 C CA . GLU A 1 302 ? -22.532 16.555 30.166 1.00 76.69 302 GLU A CA 1
ATOM 2400 C C . GLU A 1 302 ? -21.268 17.423 29.935 1.00 76.69 302 GLU A C 1
ATOM 2402 O O . GLU A 1 302 ? -21.092 18.047 28.884 1.00 76.69 302 GLU A O 1
ATOM 2407 N N . HIS A 1 303 ? -20.359 17.456 30.914 1.00 77.50 303 HIS A N 1
ATOM 2408 C CA . HIS A 1 303 ? -19.118 18.233 30.920 1.00 77.50 303 HIS A CA 1
ATOM 2409 C C . HIS A 1 303 ? -17.860 17.411 30.560 1.00 77.50 303 HIS A C 1
ATOM 2411 O O . HIS A 1 303 ? -16.748 17.796 30.918 1.00 77.50 303 HIS A O 1
ATOM 2417 N N . ASN A 1 304 ? -17.991 16.297 29.833 1.00 83.38 304 ASN A N 1
ATOM 2418 C CA . ASN A 1 304 ? -16.890 15.404 29.431 1.00 83.38 304 ASN A CA 1
ATOM 2419 C C . ASN A 1 304 ? -15.994 15.960 28.295 1.00 83.38 304 ASN A C 1
ATOM 2421 O O . ASN A 1 304 ? -15.766 15.315 27.266 1.00 83.38 304 ASN A O 1
ATOM 2425 N N . ARG A 1 305 ? -15.480 17.183 28.469 1.00 84.00 305 ARG A N 1
ATOM 2426 C CA . ARG A 1 305 ? -14.746 17.925 27.436 1.00 84.00 305 ARG A CA 1
ATOM 2427 C C . ARG A 1 305 ? -13.358 18.330 27.910 1.00 84.00 305 ARG A C 1
ATOM 2429 O O . ARG A 1 305 ? -13.208 18.918 28.976 1.00 84.00 305 ARG A O 1
ATOM 2436 N N . VAL A 1 306 ? -12.356 18.111 27.065 1.00 83.38 306 VAL A N 1
ATOM 2437 C CA . VAL A 1 306 ? -10.980 18.583 27.274 1.00 83.38 306 VAL A CA 1
ATOM 2438 C C . VAL A 1 306 ? -10.655 19.617 26.200 1.00 83.38 306 VAL A C 1
ATOM 2440 O O . VAL A 1 306 ? -10.942 19.410 25.024 1.00 83.38 306 VAL A O 1
ATOM 2443 N N . SER A 1 307 ? -10.080 20.754 26.590 1.00 82.31 307 SER A N 1
ATOM 2444 C CA . SER A 1 307 ? -9.603 21.774 25.648 1.00 82.31 307 SER A CA 1
ATOM 2445 C C . SER A 1 307 ? -8.087 21.864 25.724 1.00 82.31 307 SER A C 1
ATOM 2447 O O . SER A 1 307 ? -7.547 22.149 26.788 1.00 82.31 307 SER A O 1
ATOM 2449 N N . ILE A 1 308 ? -7.417 21.646 24.597 1.00 79.25 308 ILE A N 1
ATOM 2450 C CA . ILE A 1 308 ? -5.961 21.756 24.468 1.00 79.25 308 ILE A CA 1
ATOM 2451 C C . ILE A 1 308 ? -5.683 23.027 23.666 1.00 79.25 308 ILE A C 1
ATOM 2453 O O . ILE A 1 308 ? -6.333 23.248 22.642 1.00 79.25 308 ILE A O 1
ATOM 2457 N N . ARG A 1 309 ? -4.792 23.889 24.158 1.00 75.00 309 ARG A N 1
ATOM 2458 C CA . ARG A 1 309 ? -4.376 25.128 23.485 1.00 75.00 309 ARG A CA 1
ATOM 2459 C C . ARG A 1 309 ? -3.051 24.929 22.777 1.00 75.00 309 ARG A C 1
ATOM 2461 O O . ARG A 1 309 ? -2.192 24.253 23.377 1.00 75.00 309 ARG A O 1
#

Radius of gyration: 25.86 Å; chains: 1; bounding box: 56×52×77 Å